Protein AF-A0A1D2AD51-F1 (afdb_monomer)

Radius of gyration: 24.44 Å; Cα contacts (8 Å, |Δi|>4): 428; chains: 1; bounding box: 52×55×79 Å

Organism: Auxenochlorella protothecoides (NCBI:txid3075)

Secondary structure (DSSP, 8-state):
-HHHHHHHS-------------S-TTSSS-HHHHHHHHHHHHHHHHTT----HHHHHHHHHHHHTTSS----GGGGGGGGTTS-EEEEEETTEEEEEEPP-SS-EEEEEEE--S---HHHHHHHHHTT-SS--SHHHHHHHHIIIIIHHHHHHHHHHHHHHT-HHHHHHHHHHHHHHHHHHHGGGSTTTSHHHH-HHHHHHHH-TTTGGGEEEEEE-TT-SSSEEEEEESSHHHHHHHHHHHHHHH--EEEEEEEPPPPTTGGG----------------PPP---PPPP---------

Sequence (299 aa):
MAYKLALEYRIAGLEIDNHATTLPLKRGLSSSAALCVLLARAANRVLDLGLTTRDEMRVAYEGERLTPSRCGRMDQAVALGRAPALMTFDGDAMQVESVALREPLHLVLADLRAGKDTVQILSCLQQAYPVPSTSAHHALVRCLGPLNESLTVSAAASMARGDVAGLGRLMTAAQAEFDTAAGPLCPSQLGEAGSPVLHRVLRLPAIQPHLLGGKGVGSQGDGTAQLLCRDADAQRAVVAVLTQELGLECIAFTVPATAAGEAGEGRRESSHREAGGRRRLASRDPTPKTYPGRPCSAP

Structure (mmCIF, N/CA/C/O backbone):
data_AF-A0A1D2AD51-F1
#
_entry.id   AF-A0A1D2AD51-F1
#
loop_
_atom_site.group_PDB
_atom_site.id
_atom_site.type_symbol
_atom_site.label_atom_id
_atom_site.label_alt_id
_atom_site.label_comp_id
_atom_site.label_asym_id
_atom_site.label_entity_id
_atom_site.label_seq_id
_atom_site.pdbx_PDB_ins_code
_atom_site.Cartn_x
_atom_site.C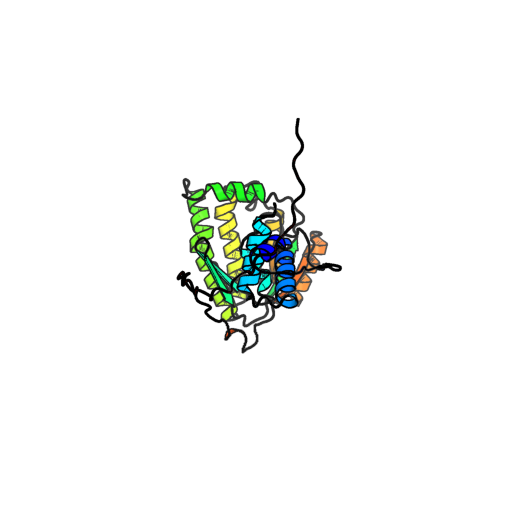artn_y
_atom_site.Cartn_z
_atom_site.occupancy
_atom_site.B_iso_or_equiv
_atom_site.auth_seq_id
_atom_site.auth_comp_id
_atom_site.auth_asym_id
_atom_site.auth_atom_id
_atom_site.pdbx_PDB_model_num
ATOM 1 N N . MET A 1 1 ? 6.913 3.073 -22.784 1.00 75.38 1 MET A N 1
ATOM 2 C CA . MET A 1 1 ? 6.787 1.642 -23.156 1.00 75.38 1 MET A CA 1
ATOM 3 C C . MET A 1 1 ? 7.144 1.409 -24.630 1.00 75.38 1 MET A C 1
ATOM 5 O O . MET A 1 1 ? 8.275 1.021 -24.864 1.00 75.38 1 MET A O 1
ATOM 9 N N . ALA A 1 2 ? 6.279 1.695 -25.618 1.00 74.62 2 ALA A N 1
ATOM 10 C CA . ALA A 1 2 ? 6.459 1.258 -27.022 1.00 74.62 2 ALA A CA 1
ATOM 11 C C . ALA A 1 2 ? 7.852 1.521 -27.647 1.00 74.62 2 ALA A C 1
ATOM 13 O O . ALA A 1 2 ? 8.422 0.630 -28.268 1.00 74.62 2 ALA A O 1
ATOM 14 N N . TYR A 1 3 ? 8.443 2.697 -27.405 1.00 77.88 3 TYR A N 1
ATOM 15 C CA . TYR A 1 3 ? 9.813 3.028 -27.828 1.00 77.88 3 TYR A CA 1
ATOM 16 C C . TYR A 1 3 ? 10.874 2.017 -27.347 1.00 77.88 3 TYR A C 1
ATOM 18 O O . TYR A 1 3 ? 11.776 1.660 -28.095 1.00 77.88 3 TYR A O 1
ATOM 26 N N . LYS A 1 4 ? 10.746 1.503 -26.119 1.00 82.50 4 LYS A N 1
ATOM 27 C CA . LYS A 1 4 ? 11.668 0.521 -25.533 1.00 82.50 4 LYS A CA 1
ATOM 28 C C . LYS A 1 4 ? 11.577 -0.835 -26.236 1.00 82.50 4 LYS A C 1
ATOM 30 O O . LYS A 1 4 ? 12.611 -1.421 -26.537 1.00 82.50 4 LYS A O 1
ATOM 35 N N . LEU A 1 5 ? 10.363 -1.281 -26.575 1.00 81.38 5 LEU A N 1
ATOM 36 C CA . LEU A 1 5 ? 10.174 -2.480 -27.396 1.00 81.38 5 LEU A CA 1
ATOM 37 C C . LEU A 1 5 ? 10.745 -2.306 -28.806 1.00 81.38 5 LEU A C 1
ATOM 39 O O . LEU A 1 5 ? 11.375 -3.228 -29.306 1.00 81.38 5 LEU A O 1
ATOM 43 N N . ALA A 1 6 ? 10.587 -1.130 -29.419 1.00 80.88 6 ALA A N 1
ATOM 44 C CA . ALA A 1 6 ? 11.148 -0.836 -30.740 1.00 80.88 6 ALA A CA 1
ATOM 45 C C . ALA A 1 6 ? 12.691 -0.821 -30.771 1.00 80.88 6 ALA A C 1
ATOM 47 O O . ALA A 1 6 ? 13.282 -1.043 -31.826 1.00 80.88 6 ALA A O 1
ATOM 48 N N . LEU A 1 7 ? 13.345 -0.556 -29.632 1.00 82.31 7 LEU A N 1
ATOM 49 C CA . LEU A 1 7 ? 14.803 -0.634 -29.493 1.00 82.31 7 LEU A CA 1
ATOM 50 C C . LEU A 1 7 ? 15.307 -2.066 -29.256 1.00 82.31 7 LEU A C 1
ATOM 52 O O . LEU A 1 7 ? 16.352 -2.432 -29.789 1.00 82.31 7 LEU A O 1
ATOM 56 N N . GLU A 1 8 ? 14.607 -2.856 -28.437 1.00 82.44 8 GLU A N 1
ATOM 57 C CA . GLU A 1 8 ? 15.041 -4.211 -28.057 1.00 82.44 8 GLU A CA 1
ATOM 58 C C . GLU A 1 8 ? 14.602 -5.295 -29.060 1.00 82.44 8 GLU A C 1
ATOM 60 O O . GLU A 1 8 ? 15.299 -6.297 -29.223 1.00 82.44 8 GLU A O 1
ATOM 65 N N . TYR A 1 9 ? 13.485 -5.096 -29.770 1.00 79.25 9 TYR A N 1
ATOM 66 C CA . TYR A 1 9 ? 12.848 -6.105 -30.620 1.00 79.25 9 TYR A CA 1
ATOM 67 C C . TYR A 1 9 ? 12.557 -5.565 -32.025 1.00 79.25 9 TYR A C 1
ATOM 69 O O . TYR A 1 9 ? 12.163 -4.415 -32.217 1.00 79.25 9 TYR A O 1
ATOM 77 N N . ARG A 1 10 ? 12.701 -6.425 -33.043 1.00 76.81 10 ARG A N 1
ATOM 78 C CA . ARG A 1 10 ? 12.318 -6.100 -34.427 1.00 76.81 10 ARG A CA 1
ATOM 79 C C . ARG A 1 10 ? 10.804 -6.187 -34.593 1.00 76.81 10 ARG A C 1
ATOM 81 O O . ARG A 1 10 ? 10.283 -7.218 -35.007 1.00 76.81 10 ARG A O 1
ATOM 88 N N . ILE A 1 11 ? 10.116 -5.097 -34.280 1.00 76.50 11 ILE A N 1
ATOM 89 C CA . ILE A 1 11 ? 8.661 -4.989 -34.409 1.00 76.50 11 ILE A CA 1
ATOM 90 C C . ILE A 1 11 ? 8.285 -4.301 -35.730 1.00 76.50 11 ILE A C 1
ATOM 92 O O . ILE A 1 11 ? 8.892 -3.301 -36.105 1.00 76.50 11 ILE A O 1
ATOM 96 N N . ALA A 1 12 ? 7.291 -4.834 -36.448 1.00 74.06 12 ALA A N 1
ATOM 97 C CA . ALA A 1 12 ? 6.790 -4.219 -37.686 1.00 74.06 12 ALA A CA 1
ATOM 98 C C . ALA A 1 12 ? 5.882 -3.002 -37.413 1.00 74.06 12 ALA A C 1
ATOM 100 O O . ALA A 1 12 ? 5.813 -2.075 -38.214 1.00 74.06 12 ALA A O 1
ATOM 101 N N . GLY A 1 13 ? 5.198 -3.019 -36.269 1.00 76.06 13 GLY A N 1
ATOM 102 C CA . GLY A 1 13 ? 4.228 -2.024 -35.828 1.00 76.06 13 GLY A CA 1
ATOM 103 C C . GLY A 1 13 ? 3.228 -2.672 -34.872 1.00 76.06 13 GLY A C 1
ATOM 104 O O . GLY A 1 13 ? 3.073 -3.893 -34.876 1.00 76.06 13 GLY A O 1
ATOM 105 N N . LEU A 1 14 ? 2.579 -1.869 -34.031 1.00 80.12 14 LEU A N 1
ATOM 106 C CA . LEU A 1 14 ? 1.501 -2.322 -33.157 1.00 80.12 14 LEU A CA 1
ATOM 107 C C . LEU A 1 14 ? 0.593 -1.138 -32.819 1.00 80.12 14 LEU A C 1
ATOM 109 O O . LEU A 1 14 ? 1.065 -0.128 -32.299 1.00 80.12 14 LEU A O 1
ATOM 113 N N . GLU A 1 15 ? -0.697 -1.288 -33.092 1.00 85.00 15 GLU A N 1
ATOM 114 C CA . GLU A 1 15 ? -1.747 -0.362 -32.672 1.00 85.00 15 GLU A CA 1
ATOM 115 C C . GLU A 1 15 ? -2.498 -0.983 -31.488 1.00 85.00 15 GLU A C 1
ATOM 117 O O . GLU A 1 15 ? -2.766 -2.186 -31.484 1.00 85.00 15 GLU A O 1
ATOM 122 N N . ILE A 1 16 ? -2.783 -0.189 -30.452 1.00 81.50 16 ILE A N 1
ATOM 123 C CA . ILE A 1 16 ? -3.510 -0.641 -29.259 1.00 81.50 16 ILE A CA 1
ATOM 124 C C . ILE A 1 16 ? -4.565 0.404 -28.913 1.00 81.50 16 ILE A C 1
ATOM 126 O O . ILE A 1 16 ? -4.222 1.525 -28.540 1.00 81.50 16 ILE A O 1
ATOM 130 N N . ASP A 1 17 ? -5.832 0.001 -28.975 1.00 84.81 17 ASP A N 1
ATOM 131 C CA . ASP A 1 17 ? -6.972 0.802 -28.534 1.00 84.81 17 ASP A CA 1
ATOM 132 C C . ASP A 1 17 ? -7.462 0.348 -27.146 1.00 84.81 17 ASP A C 1
ATOM 134 O O . ASP A 1 17 ? -7.906 -0.788 -26.953 1.00 84.81 17 ASP A O 1
ATOM 138 N N . ASN A 1 18 ? -7.382 1.254 -26.168 1.00 82.12 18 ASN A N 1
ATOM 139 C CA . ASN A 1 18 ? -7.930 1.069 -24.825 1.00 82.12 18 ASN A CA 1
ATOM 140 C C . ASN A 1 18 ?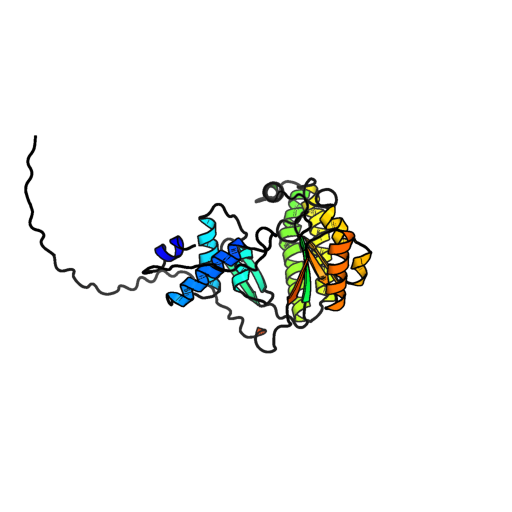 -9.317 1.723 -24.730 1.00 82.12 18 ASN A C 1
ATOM 142 O O . ASN A 1 18 ? -9.487 2.787 -24.134 1.00 82.12 18 ASN A O 1
ATOM 146 N N . HIS A 1 19 ? -10.309 1.049 -25.305 1.00 83.19 19 HIS A N 1
ATOM 147 C CA . HIS A 1 19 ? -11.700 1.499 -25.368 1.00 83.19 19 HIS A CA 1
ATOM 148 C C . HIS A 1 19 ? -12.462 1.417 -24.027 1.00 83.19 19 HIS A C 1
ATOM 150 O O . HIS A 1 19 ? -13.556 1.970 -23.914 1.00 83.19 19 HIS A O 1
ATOM 156 N N . ALA A 1 20 ? -11.932 0.726 -23.008 1.00 80.00 20 ALA A N 1
ATOM 157 C CA . ALA A 1 20 ? -12.599 0.556 -21.716 1.00 80.00 20 ALA A CA 1
ATOM 158 C C . ALA A 1 20 ? -11.602 0.409 -20.556 1.00 80.00 20 ALA A C 1
ATOM 160 O O . ALA A 1 20 ? -10.774 -0.497 -20.534 1.00 80.00 20 ALA A O 1
ATOM 161 N N . THR A 1 21 ? -11.722 1.260 -19.534 1.00 75.81 21 THR A N 1
ATOM 162 C CA . THR A 1 21 ? -10.907 1.185 -18.311 1.00 75.81 21 THR A CA 1
ATOM 163 C C . THR A 1 21 ? -11.803 1.200 -17.076 1.00 75.81 21 THR A C 1
ATOM 165 O O . THR A 1 21 ? -12.434 2.204 -16.766 1.00 75.81 21 THR A O 1
ATOM 168 N N . THR A 1 22 ? -11.826 0.082 -16.347 1.00 73.12 22 THR A N 1
ATOM 169 C CA . THR A 1 22 ? -12.498 -0.062 -15.040 1.00 73.12 22 THR A CA 1
ATOM 170 C C . THR A 1 22 ? -11.559 0.192 -13.856 1.00 73.12 22 THR A C 1
ATOM 172 O O . THR A 1 22 ? -11.990 0.176 -12.705 1.00 73.12 22 THR A O 1
ATOM 175 N N . LEU A 1 23 ? -10.270 0.426 -14.123 1.00 68.88 23 LEU A N 1
ATOM 176 C CA . LEU A 1 23 ? -9.268 0.694 -13.100 1.00 68.88 23 LEU A CA 1
ATOM 177 C C . LEU A 1 23 ? -9.405 2.139 -12.574 1.00 68.88 23 LEU A C 1
ATOM 179 O O . LEU A 1 23 ? -9.374 3.072 -13.380 1.00 68.88 23 LEU A O 1
ATOM 183 N N . PRO A 1 24 ? -9.490 2.365 -11.249 1.00 64.31 24 PRO A N 1
ATOM 184 C CA . PRO A 1 24 ? -9.583 3.710 -10.689 1.00 64.31 24 PRO A CA 1
ATOM 185 C C . PRO A 1 24 ? -8.291 4.496 -10.943 1.00 64.31 24 PRO A C 1
ATOM 187 O O . PRO A 1 24 ? -7.242 4.218 -10.355 1.00 64.31 24 PRO A O 1
ATOM 190 N N . LEU A 1 25 ? -8.354 5.493 -11.826 1.00 64.31 25 LEU A N 1
ATOM 191 C CA . LEU A 1 25 ? -7.214 6.357 -12.124 1.00 64.31 25 LEU A CA 1
ATOM 192 C C . LEU A 1 25 ? -6.936 7.315 -10.954 1.00 64.31 25 LEU A C 1
ATOM 194 O O . LEU A 1 25 ? -7.857 7.825 -10.323 1.00 64.31 25 LEU A O 1
ATOM 198 N N . LYS A 1 26 ? -5.652 7.594 -10.695 1.00 59.75 26 LYS A N 1
ATOM 199 C CA . LYS A 1 26 ? -5.157 8.538 -9.665 1.00 59.75 26 LYS A CA 1
ATOM 200 C C . LYS A 1 26 ? -5.471 8.184 -8.196 1.00 59.75 26 LYS A C 1
ATOM 202 O O . LYS A 1 26 ? -5.128 8.965 -7.317 1.00 59.75 26 LYS A O 1
ATOM 207 N N . ARG A 1 27 ? -6.015 6.997 -7.897 1.00 62.97 27 ARG A N 1
ATOM 208 C CA . ARG A 1 27 ? -6.335 6.541 -6.522 1.00 62.97 27 ARG A CA 1
ATOM 209 C C . ARG A 1 27 ? -5.168 5.865 -5.771 1.00 62.97 27 ARG A C 1
ATOM 211 O O . ARG A 1 27 ? -5.393 5.128 -4.825 1.00 62.97 27 ARG A O 1
ATOM 218 N N . GLY A 1 28 ? -3.921 6.034 -6.223 1.00 62.75 28 GLY A N 1
ATOM 219 C CA . GLY A 1 28 ? -2.756 5.356 -5.625 1.00 62.75 28 GLY A CA 1
ATOM 220 C C . GLY A 1 28 ? -2.675 3.839 -5.871 1.00 62.75 28 GLY A C 1
ATOM 221 O O . GLY A 1 28 ? -1.874 3.168 -5.232 1.00 62.75 28 GLY A O 1
ATOM 222 N N . LEU A 1 29 ? -3.476 3.304 -6.801 1.00 69.88 29 LEU A N 1
ATOM 223 C CA . LEU A 1 29 ? -3.582 1.871 -7.119 1.00 69.88 29 LEU A CA 1
ATOM 224 C C . LEU A 1 29 ? -2.791 1.495 -8.385 1.00 69.88 29 LEU A C 1
ATOM 226 O O . LEU A 1 29 ? -3.323 0.852 -9.289 1.00 69.88 29 LEU A O 1
ATOM 230 N N . SER A 1 30 ? -1.543 1.967 -8.479 1.00 75.44 30 SER A N 1
ATOM 231 C CA . SER A 1 30 ? -0.577 1.570 -9.522 1.00 75.44 30 SER A CA 1
ATOM 232 C C . SER A 1 30 ? -1.083 1.714 -10.977 1.00 75.44 30 SER A C 1
ATOM 234 O O . SER A 1 30 ? -0.715 0.940 -11.860 1.00 75.44 30 SER A O 1
ATOM 236 N N . SER A 1 31 ? -1.951 2.697 -11.258 1.00 76.75 31 SER A N 1
ATOM 237 C CA . SER A 1 31 ? -2.734 2.740 -12.506 1.00 76.75 31 SER A CA 1
ATOM 238 C C . SER A 1 31 ? -1.904 2.909 -13.789 1.00 76.75 31 SER A C 1
ATOM 240 O O . SER A 1 31 ? -2.267 2.360 -14.829 1.00 76.75 31 SER A O 1
ATOM 242 N N . SER A 1 32 ? -0.794 3.653 -13.739 1.00 80.12 32 SER A N 1
ATOM 243 C CA . SER A 1 32 ? 0.124 3.812 -14.879 1.00 80.12 32 SER A CA 1
ATOM 244 C C . SER A 1 32 ? 0.947 2.550 -15.133 1.00 80.12 32 SER A C 1
ATOM 246 O O . SER A 1 32 ? 1.096 2.150 -16.287 1.00 80.12 32 SER A O 1
ATOM 248 N N . ALA A 1 33 ? 1.398 1.880 -14.070 1.00 83.50 33 ALA A N 1
ATOM 249 C CA . ALA A 1 33 ? 2.062 0.584 -14.144 1.00 83.50 33 ALA A CA 1
ATOM 250 C C . ALA A 1 33 ? 1.138 -0.486 -14.745 1.00 83.50 33 ALA A C 1
ATOM 252 O O . ALA A 1 33 ? 1.543 -1.210 -15.651 1.00 83.50 33 ALA A O 1
ATOM 253 N N . ALA A 1 34 ? -0.135 -0.527 -14.335 1.00 85.12 34 ALA A N 1
ATOM 254 C CA . ALA A 1 34 ? -1.136 -1.428 -14.909 1.00 85.12 34 ALA A CA 1
ATOM 255 C C . ALA A 1 34 ? -1.300 -1.232 -16.425 1.00 85.12 34 ALA A C 1
ATOM 257 O O . ALA A 1 34 ? -1.340 -2.212 -17.170 1.00 85.12 34 ALA A O 1
ATOM 258 N N . LEU A 1 35 ? -1.322 0.020 -16.897 1.00 85.88 35 LEU A N 1
ATOM 259 C CA . LEU A 1 35 ? -1.336 0.327 -18.328 1.00 85.88 35 LEU A CA 1
ATOM 260 C C . LEU A 1 35 ? -0.015 -0.065 -19.013 1.00 85.88 35 LEU A C 1
ATOM 262 O O . LEU A 1 35 ? -0.042 -0.669 -20.081 1.00 85.88 35 LEU A O 1
ATOM 266 N N . CYS A 1 36 ? 1.143 0.223 -18.414 1.00 87.56 36 CYS A N 1
ATOM 267 C CA . CYS A 1 36 ? 2.445 -0.129 -18.993 1.00 87.56 36 CYS A CA 1
ATOM 268 C C . CYS A 1 36 ? 2.628 -1.649 -19.129 1.00 87.56 36 CYS A C 1
ATOM 270 O O . CYS A 1 36 ? 3.079 -2.113 -20.176 1.00 87.56 36 CYS A O 1
ATOM 272 N N . VAL A 1 37 ? 2.212 -2.414 -18.117 1.00 89.44 37 VAL A N 1
ATOM 273 C CA . VAL A 1 37 ? 2.166 -3.882 -18.125 1.00 89.44 37 VAL A CA 1
ATOM 274 C C . VAL A 1 37 ? 1.163 -4.400 -19.156 1.00 89.44 37 VAL A C 1
ATOM 276 O O . VAL A 1 37 ? 1.503 -5.309 -19.909 1.00 89.44 37 VAL A O 1
ATOM 279 N N . LEU A 1 38 ? -0.042 -3.820 -19.250 1.00 89.50 38 LEU A N 1
ATOM 280 C CA . LEU A 1 38 ? -1.035 -4.199 -20.264 1.00 89.50 38 LEU A CA 1
ATOM 281 C C . LEU A 1 38 ? -0.474 -4.039 -21.682 1.00 89.50 38 LEU A C 1
ATOM 283 O O . LEU A 1 38 ? -0.580 -4.961 -22.487 1.00 89.50 38 LEU A O 1
ATOM 287 N N . LEU A 1 39 ? 0.162 -2.901 -21.972 1.00 89.19 39 LEU A N 1
ATOM 288 C CA . LEU A 1 39 ? 0.783 -2.632 -23.269 1.00 89.19 39 LEU A CA 1
ATOM 289 C C . LEU A 1 39 ? 1.942 -3.607 -23.549 1.00 89.19 39 LEU A C 1
ATOM 291 O O . LEU A 1 39 ? 2.040 -4.131 -24.658 1.00 89.19 39 LEU A O 1
ATOM 295 N N . ALA A 1 40 ? 2.807 -3.871 -22.561 1.00 90.00 40 ALA A N 1
ATOM 296 C CA . ALA A 1 40 ? 3.922 -4.812 -22.702 1.00 90.00 40 ALA A CA 1
ATOM 297 C C . ALA A 1 40 ? 3.427 -6.245 -22.968 1.00 90.00 40 ALA A C 1
ATOM 299 O O . ALA A 1 40 ? 3.920 -6.909 -23.876 1.00 90.00 40 ALA A O 1
ATOM 300 N N . ARG A 1 41 ? 2.394 -6.688 -22.242 1.00 91.38 41 ARG A N 1
ATOM 301 C CA . ARG A 1 41 ? 1.739 -7.995 -22.401 1.00 91.38 41 ARG A CA 1
ATOM 302 C C . ARG A 1 41 ? 0.990 -8.136 -23.723 1.00 91.38 41 ARG A C 1
ATOM 304 O O . ARG A 1 41 ? 1.029 -9.200 -24.337 1.00 91.38 41 ARG A O 1
ATOM 311 N N . ALA A 1 42 ? 0.317 -7.081 -24.178 1.00 90.38 42 ALA A N 1
ATOM 312 C CA . ALA A 1 42 ? -0.327 -7.057 -25.488 1.00 90.38 42 ALA A CA 1
ATOM 313 C C . ALA A 1 42 ? 0.714 -7.221 -26.604 1.00 90.38 42 ALA A C 1
ATOM 315 O O . ALA A 1 42 ? 0.559 -8.087 -27.461 1.00 90.38 42 ALA A O 1
ATOM 316 N N . ALA A 1 43 ? 1.818 -6.471 -26.541 1.00 89.38 43 ALA A N 1
ATOM 317 C CA . ALA A 1 43 ? 2.906 -6.596 -27.503 1.00 89.38 43 ALA A CA 1
ATOM 318 C C . ALA A 1 43 ? 3.595 -7.968 -27.453 1.00 89.38 43 ALA A C 1
ATOM 320 O O . ALA A 1 43 ? 3.816 -8.561 -28.505 1.00 89.38 43 ALA A O 1
ATOM 321 N N . ASN A 1 44 ? 3.863 -8.502 -26.255 1.00 91.25 44 ASN A N 1
ATOM 322 C CA . ASN A 1 44 ? 4.424 -9.842 -26.060 1.00 91.25 44 ASN A CA 1
ATOM 323 C C . ASN A 1 44 ? 3.596 -10.917 -26.784 1.00 91.25 44 ASN A C 1
ATOM 325 O O . ASN A 1 44 ? 4.146 -11.735 -27.513 1.00 91.25 44 ASN A O 1
ATOM 329 N N . ARG A 1 45 ? 2.265 -10.861 -26.631 1.00 90.81 45 ARG A N 1
ATOM 330 C CA . ARG A 1 45 ? 1.321 -11.821 -27.225 1.00 90.81 45 ARG A CA 1
ATOM 331 C C . ARG A 1 45 ? 1.108 -11.639 -28.727 1.00 90.81 45 ARG A C 1
ATOM 333 O O . ARG A 1 45 ? 1.001 -12.631 -29.433 1.00 90.81 45 ARG A O 1
ATOM 340 N N . VAL A 1 46 ? 1.000 -10.400 -29.212 1.00 90.44 46 VAL A N 1
ATOM 341 C CA . VAL A 1 46 ? 0.719 -10.121 -30.636 1.00 90.44 46 VAL A CA 1
ATOM 342 C C . VAL A 1 46 ? 1.956 -10.329 -31.513 1.00 90.44 46 VAL A C 1
ATOM 344 O O . VAL A 1 46 ? 1.825 -10.707 -32.672 1.00 90.44 46 VAL A O 1
ATOM 347 N N . LEU A 1 47 ? 3.151 -10.087 -30.969 1.00 87.88 47 LEU A N 1
ATOM 348 C CA . LEU A 1 47 ? 4.418 -10.139 -31.705 1.00 87.88 47 LEU A CA 1
ATOM 349 C C . LEU A 1 47 ? 5.269 -11.377 -31.362 1.00 87.88 47 LEU A C 1
ATOM 351 O O . LEU A 1 47 ? 6.407 -11.454 -31.813 1.00 87.88 47 LEU A O 1
ATOM 355 N N . ASP A 1 48 ? 4.724 -12.304 -30.564 1.00 88.62 48 ASP A N 1
ATOM 356 C CA . ASP A 1 48 ? 5.357 -13.549 -30.093 1.00 88.62 48 ASP A CA 1
ATOM 357 C C . ASP A 1 48 ? 6.798 -13.346 -29.580 1.00 88.62 48 ASP A C 1
ATOM 359 O O . ASP A 1 48 ? 7.758 -13.986 -30.009 1.00 88.62 48 ASP A O 1
ATOM 363 N N . LEU A 1 49 ? 6.968 -12.378 -28.672 1.00 88.38 49 LEU A N 1
ATOM 364 C CA . LEU A 1 49 ? 8.293 -11.937 -28.209 1.00 88.38 49 LEU A CA 1
ATOM 365 C C . LEU A 1 49 ? 8.955 -12.906 -27.212 1.00 88.38 49 LEU A C 1
ATOM 367 O O . LEU A 1 49 ? 10.120 -12.714 -26.860 1.00 88.38 49 LEU A O 1
ATOM 371 N N . GLY A 1 50 ? 8.222 -13.916 -26.730 1.00 89.81 50 GLY A N 1
ATOM 372 C CA . GLY A 1 50 ? 8.714 -14.909 -25.771 1.00 89.81 50 GLY A CA 1
ATOM 373 C C . GLY A 1 50 ? 9.057 -14.350 -24.383 1.00 89.81 50 GLY A C 1
ATOM 374 O O . GLY A 1 50 ? 9.854 -14.958 -23.670 1.00 89.81 50 GLY A O 1
ATOM 375 N N . LEU A 1 51 ? 8.499 -13.197 -23.994 1.00 89.56 51 LEU A N 1
ATOM 376 C CA . LEU A 1 51 ? 8.810 -12.546 -22.716 1.00 89.56 51 LEU A CA 1
ATOM 377 C C . LEU A 1 51 ? 8.142 -13.276 -21.550 1.00 89.56 51 LEU A C 1
ATOM 379 O O . LEU A 1 51 ? 6.949 -13.590 -21.600 1.00 89.56 51 LEU A O 1
ATOM 383 N N . THR A 1 52 ? 8.889 -13.475 -20.463 1.00 89.81 52 THR A N 1
ATOM 384 C CA . THR A 1 52 ? 8.316 -13.914 -19.184 1.00 89.81 52 THR A CA 1
ATOM 385 C C . THR A 1 52 ? 7.495 -12.789 -18.542 1.00 89.81 52 THR A C 1
ATOM 387 O O . THR A 1 52 ? 7.674 -11.611 -18.855 1.00 89.81 52 THR A O 1
ATOM 390 N N . THR A 1 53 ? 6.656 -13.102 -17.549 1.00 86.88 53 THR A N 1
ATOM 391 C CA . THR A 1 53 ? 5.986 -12.070 -16.730 1.00 86.88 53 THR A CA 1
ATOM 392 C C . THR A 1 53 ? 6.990 -11.098 -16.091 1.00 86.88 53 THR A C 1
ATOM 394 O O . THR A 1 53 ? 6.707 -9.909 -15.967 1.00 86.88 53 THR A O 1
ATOM 397 N N . ARG A 1 54 ? 8.190 -11.573 -15.722 1.00 83.88 54 ARG A N 1
ATOM 398 C CA . ARG A 1 54 ? 9.267 -10.732 -15.176 1.00 83.88 54 ARG A CA 1
ATOM 399 C C . ARG A 1 54 ? 9.826 -9.771 -16.232 1.00 83.88 54 ARG A C 1
ATOM 401 O O . ARG A 1 54 ? 10.107 -8.619 -15.906 1.00 83.88 54 ARG A O 1
ATOM 408 N N . ASP A 1 55 ? 9.942 -10.211 -17.480 1.00 87.12 55 ASP A N 1
ATOM 409 C CA . ASP A 1 55 ? 10.347 -9.361 -18.604 1.00 87.12 55 ASP A CA 1
ATOM 410 C C . ASP A 1 55 ? 9.268 -8.332 -18.963 1.00 87.12 55 ASP A C 1
ATOM 412 O O . ASP A 1 55 ? 9.596 -7.170 -19.196 1.00 87.12 55 ASP A O 1
ATOM 416 N N . GLU A 1 56 ? 7.981 -8.703 -18.919 1.00 90.00 56 GLU A N 1
ATOM 417 C CA . GLU A 1 56 ? 6.866 -7.751 -19.059 1.00 90.00 56 GLU A CA 1
ATOM 418 C C . GLU A 1 56 ? 6.948 -6.645 -17.991 1.00 90.00 56 GLU A C 1
ATOM 420 O O . GLU A 1 56 ? 6.871 -5.462 -18.323 1.00 90.00 56 GLU A O 1
ATOM 425 N N . MET A 1 57 ? 7.183 -7.009 -16.721 1.00 87.69 57 MET A N 1
ATOM 426 C CA . MET A 1 57 ? 7.394 -6.054 -15.618 1.00 87.69 57 MET A CA 1
ATOM 427 C C . MET A 1 57 ? 8.621 -5.162 -15.840 1.00 87.69 57 MET A C 1
ATOM 429 O O . MET A 1 57 ? 8.566 -3.959 -15.575 1.00 87.69 57 MET A O 1
ATOM 433 N N . ARG A 1 58 ? 9.731 -5.736 -16.323 1.00 86.62 58 ARG A N 1
ATOM 434 C CA . ARG A 1 58 ? 10.974 -5.012 -16.625 1.00 86.62 58 ARG A CA 1
ATOM 435 C C . ARG A 1 58 ? 10.751 -3.974 -17.727 1.00 86.62 58 ARG A C 1
ATOM 437 O O . ARG A 1 58 ? 11.049 -2.799 -17.526 1.00 86.62 58 ARG A O 1
ATOM 444 N N . VAL A 1 59 ? 10.195 -4.388 -18.865 1.00 87.50 59 VAL A N 1
ATOM 445 C CA . VAL A 1 59 ? 9.925 -3.509 -20.016 1.00 87.50 59 VAL A CA 1
ATOM 446 C C . VAL A 1 59 ? 8.899 -2.431 -19.661 1.00 87.50 59 VAL A C 1
ATOM 448 O O . VAL A 1 59 ? 9.051 -1.284 -20.089 1.00 87.50 59 VAL A O 1
ATOM 451 N N . ALA A 1 60 ? 7.890 -2.759 -18.847 1.00 88.12 60 ALA A N 1
ATOM 452 C CA . ALA A 1 60 ? 6.948 -1.781 -18.314 1.00 88.12 60 ALA A CA 1
ATOM 453 C C . ALA A 1 60 ? 7.659 -0.734 -17.437 1.00 88.12 60 ALA A C 1
ATOM 455 O O . ALA A 1 60 ? 7.544 0.457 -17.723 1.00 88.12 60 ALA A O 1
ATOM 456 N N . TYR A 1 61 ? 8.476 -1.158 -16.462 1.00 85.25 61 TYR A N 1
ATOM 457 C CA . TYR A 1 61 ? 9.241 -0.263 -15.581 1.00 85.25 61 TYR A CA 1
ATOM 458 C C . TYR A 1 61 ? 10.202 0.655 -16.348 1.00 85.25 61 TYR A C 1
ATOM 460 O O . TYR A 1 61 ? 10.160 1.879 -16.210 1.00 85.25 61 TYR A O 1
ATOM 468 N N . GLU A 1 62 ? 11.072 0.075 -17.178 1.00 84.25 62 GLU A N 1
ATOM 469 C CA . GLU A 1 62 ? 12.039 0.831 -17.977 1.00 84.25 62 GLU A CA 1
ATOM 470 C C . GLU A 1 62 ? 11.326 1.756 -18.971 1.00 84.25 62 GLU A C 1
ATOM 472 O O . GLU A 1 62 ? 11.741 2.892 -19.188 1.00 84.25 62 GLU A O 1
ATOM 477 N N . GLY A 1 63 ? 10.209 1.295 -19.537 1.00 83.44 63 GLY A N 1
ATOM 478 C CA . GLY A 1 63 ? 9.365 2.066 -20.434 1.00 83.44 63 GLY A CA 1
ATOM 479 C C . GLY A 1 63 ? 8.572 3.190 -19.760 1.00 83.44 63 GLY A C 1
ATOM 480 O O . GLY A 1 63 ? 8.176 4.112 -20.477 1.00 83.44 63 GLY A O 1
ATOM 481 N N . GLU A 1 64 ? 8.320 3.119 -18.451 1.00 82.56 64 GLU A N 1
ATOM 482 C CA . GLU A 1 64 ? 7.674 4.167 -17.649 1.00 82.56 64 GLU A CA 1
ATOM 483 C C . GLU A 1 64 ? 8.690 5.216 -17.176 1.00 82.56 64 GLU A C 1
ATOM 485 O O . GLU A 1 64 ? 8.399 6.408 -17.253 1.00 82.56 64 GLU A O 1
ATOM 490 N N . ARG A 1 65 ? 9.920 4.806 -16.824 1.00 80.38 65 ARG A N 1
ATOM 491 C CA . ARG A 1 65 ? 11.044 5.705 -16.471 1.00 80.38 65 ARG A CA 1
ATOM 492 C C . ARG A 1 65 ? 11.440 6.700 -17.570 1.00 80.38 65 ARG A C 1
ATOM 494 O O . ARG A 1 65 ? 12.114 7.682 -17.278 1.00 80.38 65 ARG A O 1
ATOM 501 N N . LEU A 1 66 ? 11.046 6.446 -18.819 1.00 80.56 66 LEU A N 1
ATOM 502 C CA . LEU A 1 66 ? 11.207 7.367 -19.955 1.00 80.56 66 LEU A CA 1
ATOM 503 C C . LEU A 1 66 ? 10.103 8.441 -20.030 1.00 80.56 66 LEU A C 1
ATOM 505 O O . LEU A 1 66 ? 10.088 9.250 -20.954 1.00 80.56 66 LEU A O 1
ATOM 509 N N . THR A 1 67 ? 9.164 8.442 -19.085 1.00 73.12 67 THR A N 1
ATOM 510 C CA . THR A 1 67 ? 8.081 9.423 -18.959 1.00 73.12 67 THR A CA 1
ATOM 511 C C . THR A 1 67 ? 8.247 10.237 -17.668 1.00 73.12 67 THR A C 1
ATOM 513 O O . THR A 1 67 ? 9.006 9.839 -16.785 1.00 73.12 67 THR A O 1
ATOM 516 N N . PRO A 1 68 ? 7.512 11.351 -17.488 1.00 64.56 68 PRO A N 1
ATOM 517 C CA . PRO A 1 68 ? 7.472 12.060 -16.208 1.00 64.56 68 PRO A CA 1
ATOM 518 C C . PRO A 1 68 ? 6.858 11.254 -15.045 1.00 64.56 68 PRO A C 1
ATOM 520 O O . PRO A 1 68 ? 6.972 11.683 -13.897 1.00 64.56 68 PRO A O 1
ATOM 523 N N . SER A 1 69 ? 6.201 10.115 -15.315 1.00 60.69 69 SER A N 1
ATOM 524 C CA . SER A 1 69 ? 5.650 9.240 -14.276 1.00 60.69 69 SER A CA 1
ATOM 525 C C . SER A 1 69 ? 6.771 8.575 -13.479 1.00 60.69 69 SER A C 1
ATOM 527 O O . SER A 1 69 ? 7.655 7.931 -14.040 1.00 60.69 69 SER A O 1
ATOM 529 N N . ARG 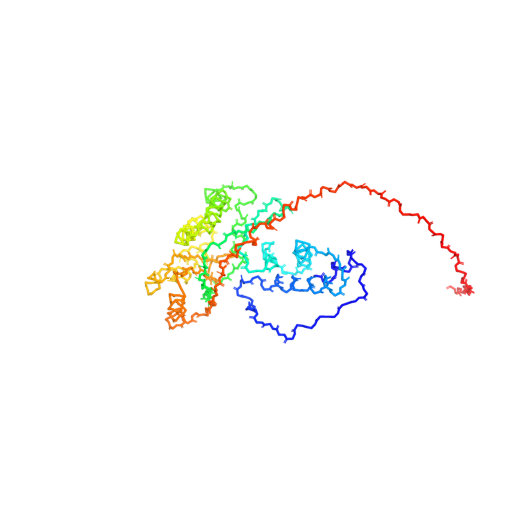A 1 70 ? 6.726 8.716 -12.152 1.00 63.50 70 ARG A N 1
ATOM 530 C CA . ARG A 1 70 ? 7.692 8.122 -11.214 1.00 63.50 70 ARG A CA 1
ATOM 531 C C . ARG A 1 70 ? 7.033 7.066 -10.323 1.00 63.50 70 ARG A C 1
ATOM 533 O O . ARG A 1 70 ? 7.205 7.102 -9.107 1.00 63.50 70 ARG A O 1
ATOM 540 N N . CYS A 1 71 ? 6.253 6.157 -10.910 1.00 67.31 71 CYS A N 1
ATOM 541 C CA . CYS A 1 71 ? 5.736 5.012 -10.161 1.00 67.31 71 CYS A CA 1
ATOM 542 C C . CYS A 1 71 ? 6.876 4.169 -9.575 1.00 67.31 71 CYS A C 1
ATOM 544 O O . CYS A 1 71 ? 7.983 4.086 -10.121 1.00 67.31 71 CYS A O 1
ATOM 546 N N . GLY A 1 72 ? 6.596 3.552 -8.431 1.00 73.62 72 GLY A N 1
ATOM 547 C CA . GLY A 1 72 ? 7.541 2.685 -7.753 1.00 73.62 72 GLY A CA 1
ATOM 548 C C . GLY A 1 72 ? 7.804 1.435 -8.584 1.00 73.62 72 GLY A C 1
ATOM 549 O O . GLY A 1 72 ? 6.935 0.931 -9.291 1.00 73.62 72 GLY A O 1
ATOM 550 N N . ARG A 1 73 ? 9.004 0.867 -8.461 1.00 78.44 73 ARG A N 1
ATOM 551 C CA . ARG A 1 73 ? 9.340 -0.401 -9.130 1.00 78.44 73 ARG A CA 1
ATOM 552 C C . ARG A 1 73 ? 8.394 -1.547 -8.732 1.00 78.44 73 ARG A C 1
ATOM 554 O O . ARG A 1 73 ? 8.107 -2.422 -9.543 1.00 78.44 73 ARG A O 1
ATOM 561 N N . MET A 1 74 ? 7.877 -1.488 -7.505 1.00 83.44 74 MET A N 1
ATOM 562 C CA . MET A 1 74 ? 6.862 -2.391 -6.959 1.00 83.44 74 MET A CA 1
ATOM 563 C C . MET A 1 74 ? 5.511 -2.308 -7.692 1.00 83.44 74 MET A C 1
ATOM 565 O O . MET A 1 74 ? 4.823 -3.316 -7.780 1.00 83.44 74 MET A O 1
ATOM 569 N N . ASP A 1 75 ? 5.140 -1.162 -8.279 1.00 82.06 75 ASP A N 1
ATOM 570 C CA . ASP A 1 75 ? 3.827 -0.973 -8.923 1.00 82.06 75 ASP A CA 1
ATOM 571 C C . ASP A 1 75 ? 3.615 -1.905 -10.130 1.00 82.06 75 ASP A C 1
ATOM 573 O O . ASP A 1 75 ? 2.488 -2.279 -10.454 1.00 82.06 75 ASP A O 1
ATOM 577 N N . GLN A 1 76 ? 4.701 -2.350 -10.769 1.00 80.31 76 GLN A N 1
ATOM 578 C CA . GLN A 1 76 ? 4.643 -3.283 -11.898 1.00 80.31 76 GLN A CA 1
ATOM 579 C C . GLN A 1 76 ? 4.234 -4.708 -11.473 1.00 80.31 76 GLN A C 1
ATOM 581 O O . GLN A 1 76 ? 3.911 -5.533 -12.327 1.00 80.31 76 GLN A O 1
ATOM 586 N N . ALA A 1 77 ? 4.186 -5.007 -10.166 1.00 81.81 77 ALA A N 1
ATOM 587 C CA . ALA A 1 77 ? 3.713 -6.283 -9.615 1.00 81.81 77 ALA A CA 1
ATOM 588 C C . ALA A 1 77 ? 2.268 -6.628 -10.001 1.00 81.81 77 ALA A C 1
ATOM 590 O O . ALA A 1 77 ? 1.889 -7.794 -9.964 1.00 81.81 77 ALA A O 1
ATOM 591 N N . VAL A 1 78 ? 1.491 -5.650 -10.476 1.00 79.25 78 VAL A N 1
ATOM 592 C CA . VAL A 1 78 ? 0.197 -5.863 -11.144 1.00 79.25 78 VAL A CA 1
ATOM 593 C C . VAL A 1 78 ? 0.258 -6.895 -12.290 1.00 79.25 78 VAL A C 1
ATOM 595 O O . VAL A 1 78 ? -0.739 -7.551 -12.589 1.00 79.25 78 VAL A O 1
ATOM 598 N N . ALA A 1 79 ? 1.433 -7.126 -12.891 1.00 80.25 79 ALA A N 1
ATOM 599 C CA . ALA A 1 79 ? 1.649 -8.190 -13.873 1.00 80.25 79 ALA A CA 1
ATOM 600 C C . ALA A 1 79 ? 1.437 -9.612 -13.323 1.00 80.25 79 ALA A C 1
ATOM 602 O O . ALA A 1 79 ? 1.077 -10.502 -14.098 1.00 80.25 79 ALA A O 1
ATOM 603 N N . LEU A 1 80 ? 1.639 -9.821 -12.018 1.00 79.94 80 LEU A N 1
ATOM 604 C CA . LEU A 1 80 ? 1.575 -11.121 -11.334 1.00 79.94 80 LEU A CA 1
ATOM 605 C C . LEU A 1 80 ? 0.133 -11.623 -11.128 1.00 79.94 80 LEU A C 1
ATOM 607 O O . LEU A 1 80 ? -0.079 -12.780 -10.774 1.00 79.94 80 LEU A O 1
ATOM 611 N N . GLY A 1 81 ? -0.871 -10.779 -11.384 1.00 79.38 81 GLY A N 1
ATOM 612 C CA . GLY A 1 81 ? -2.279 -11.154 -11.302 1.00 79.38 81 GLY A CA 1
ATOM 613 C C . GLY A 1 81 ? -2.861 -11.001 -9.897 1.00 79.38 81 GLY A C 1
ATOM 614 O O . GLY A 1 81 ? -2.750 -9.942 -9.289 1.00 79.38 81 GLY A O 1
ATOM 615 N N . ARG A 1 82 ? -3.582 -12.026 -9.423 1.00 78.19 82 ARG A N 1
ATOM 616 C CA . ARG A 1 82 ? -4.461 -11.932 -8.238 1.00 78.19 82 ARG A CA 1
ATOM 617 C C . ARG A 1 82 ? -3.873 -12.535 -6.958 1.00 78.19 82 ARG A C 1
ATOM 619 O O . ARG A 1 82 ? -4.507 -12.407 -5.917 1.00 78.19 82 ARG A O 1
ATOM 626 N N . ALA A 1 83 ? -2.718 -13.197 -7.024 1.00 81.94 83 ALA A N 1
ATOM 627 C CA . ALA A 1 83 ? -2.076 -13.814 -5.864 1.00 81.94 83 ALA A CA 1
ATOM 628 C C . ALA A 1 83 ? -1.212 -12.797 -5.088 1.00 81.94 83 ALA A C 1
ATOM 630 O O . ALA A 1 83 ? -0.603 -11.926 -5.716 1.00 81.94 83 ALA A O 1
ATOM 631 N N . PRO A 1 84 ? -1.103 -12.897 -3.748 1.00 89.75 84 PRO A N 1
ATOM 632 C CA . PRO A 1 84 ? -0.125 -12.119 -2.996 1.00 89.75 84 PRO A CA 1
ATOM 633 C C . PRO A 1 84 ? 1.305 -12.531 -3.376 1.00 89.75 84 PRO A C 1
ATOM 635 O O . PRO A 1 84 ? 1.595 -13.714 -3.569 1.00 89.75 84 PRO A O 1
ATOM 638 N N . ALA A 1 85 ? 2.212 -11.558 -3.448 1.00 89.19 85 ALA A N 1
ATOM 639 C CA . ALA A 1 85 ? 3.614 -11.779 -3.784 1.00 89.19 85 ALA A CA 1
ATOM 640 C C . ALA A 1 85 ? 4.535 -11.120 -2.752 1.00 89.19 85 ALA A C 1
ATOM 642 O O . ALA A 1 85 ? 4.283 -10.001 -2.303 1.00 89.19 85 ALA A O 1
ATOM 643 N N . LEU A 1 86 ? 5.619 -11.810 -2.409 1.00 91.69 86 LEU A N 1
ATOM 644 C CA . LEU A 1 86 ? 6.746 -11.264 -1.667 1.00 91.69 86 LEU A CA 1
ATOM 645 C C . LEU A 1 86 ? 7.748 -10.709 -2.682 1.00 91.69 86 LEU A C 1
ATOM 647 O O . LEU A 1 86 ? 8.112 -11.397 -3.636 1.00 91.69 86 LEU A O 1
ATOM 651 N N . MET A 1 87 ? 8.175 -9.461 -2.492 1.00 90.19 87 MET A N 1
ATOM 652 C CA . MET A 1 87 ? 9.115 -8.787 -3.386 1.00 90.19 87 MET A CA 1
ATOM 653 C C . MET A 1 87 ? 10.329 -8.301 -2.607 1.00 90.19 87 MET A C 1
ATOM 655 O O . MET A 1 87 ? 10.192 -7.506 -1.678 1.00 90.19 87 MET A O 1
ATOM 659 N N . THR A 1 88 ? 11.512 -8.733 -3.033 1.00 90.69 88 THR A N 1
ATOM 660 C CA . THR A 1 88 ? 12.790 -8.350 -2.424 1.00 90.69 88 THR A CA 1
ATOM 661 C C . THR A 1 88 ? 13.588 -7.530 -3.425 1.00 90.69 88 THR A C 1
ATOM 663 O O . THR A 1 88 ? 13.811 -7.970 -4.555 1.00 90.69 88 THR A O 1
ATOM 666 N N . PHE A 1 89 ? 14.024 -6.339 -3.018 1.00 87.50 89 PHE A N 1
ATOM 667 C CA . PHE A 1 89 ? 14.830 -5.435 -3.835 1.00 87.50 89 PHE A CA 1
ATOM 668 C C . PHE A 1 89 ? 16.247 -5.353 -3.268 1.00 87.50 89 PHE A C 1
ATOM 670 O O . PHE A 1 89 ? 16.418 -5.059 -2.089 1.00 87.50 89 PHE A O 1
ATOM 677 N N . ASP A 1 90 ? 17.245 -5.582 -4.117 1.00 86.06 90 ASP A N 1
ATOM 678 C CA . ASP A 1 90 ? 18.668 -5.455 -3.782 1.00 86.06 90 ASP A CA 1
ATOM 679 C C . ASP A 1 90 ? 19.335 -4.605 -4.869 1.00 86.06 90 ASP A C 1
ATOM 681 O O . ASP A 1 90 ? 19.658 -5.085 -5.958 1.00 86.06 90 ASP A O 1
ATOM 685 N N . GLY A 1 91 ? 19.392 -3.292 -4.628 1.00 84.56 91 GLY A N 1
ATOM 686 C CA . GLY A 1 91 ? 19.722 -2.300 -5.652 1.00 84.56 91 GLY A CA 1
ATOM 687 C C . GLY A 1 91 ? 18.836 -2.444 -6.898 1.00 84.56 91 GLY A C 1
ATOM 688 O O . GLY A 1 91 ? 17.605 -2.377 -6.831 1.00 84.56 91 GLY A O 1
ATOM 689 N N . ASP A 1 92 ? 19.470 -2.679 -8.048 1.00 76.06 92 ASP A N 1
ATOM 690 C CA . ASP A 1 92 ? 18.785 -2.926 -9.321 1.00 76.06 92 ASP A CA 1
ATOM 691 C C . ASP A 1 92 ? 18.310 -4.382 -9.505 1.00 76.06 92 ASP A C 1
ATOM 693 O O . ASP A 1 92 ? 17.590 -4.670 -10.462 1.00 76.06 92 ASP A O 1
ATOM 697 N N . ALA A 1 93 ? 18.573 -5.308 -8.579 1.00 78.88 93 ALA A N 1
ATOM 698 C CA . ALA A 1 93 ? 17.944 -6.631 -8.581 1.00 78.88 93 ALA A CA 1
ATOM 699 C C . ALA A 1 93 ? 16.536 -6.590 -7.954 1.00 78.88 93 ALA A C 1
ATOM 701 O O . ALA A 1 93 ? 16.259 -5.817 -7.038 1.00 78.88 93 ALA A O 1
ATOM 702 N N . MET A 1 94 ? 15.630 -7.426 -8.463 1.00 84.00 94 MET A N 1
ATOM 703 C CA . MET A 1 94 ? 14.295 -7.642 -7.899 1.00 84.00 94 MET A CA 1
ATOM 704 C C . MET A 1 94 ? 13.973 -9.130 -7.963 1.00 84.00 94 MET A C 1
ATOM 706 O O . MET A 1 94 ? 13.969 -9.725 -9.043 1.00 84.00 94 MET A O 1
ATOM 710 N N . GLN A 1 95 ? 13.691 -9.711 -6.806 1.00 85.50 95 GLN A N 1
ATOM 711 C CA . GLN A 1 95 ? 13.208 -11.077 -6.657 1.00 85.50 95 GLN A CA 1
ATOM 712 C C . GLN A 1 95 ? 11.719 -11.028 -6.313 1.00 85.50 95 GLN A C 1
ATOM 714 O O . GLN A 1 95 ? 11.252 -10.085 -5.673 1.00 85.50 95 GLN A O 1
ATOM 719 N N . VAL A 1 96 ? 10.974 -12.018 -6.794 1.00 85.56 96 VAL A N 1
ATOM 720 C CA . VAL A 1 96 ? 9.522 -12.118 -6.627 1.00 85.56 96 VAL A CA 1
ATOM 721 C C . VAL A 1 96 ? 9.194 -13.573 -6.335 1.00 85.56 96 VAL A C 1
ATOM 723 O O . VAL A 1 96 ? 9.581 -14.447 -7.113 1.00 85.56 96 VAL A O 1
ATOM 726 N N . GLU A 1 97 ? 8.479 -13.813 -5.243 1.00 86.81 97 GLU A N 1
ATOM 727 C CA . GLU A 1 97 ? 8.023 -15.132 -4.809 1.00 86.81 97 GLU A CA 1
ATOM 728 C C . GLU A 1 97 ? 6.510 -15.093 -4.560 1.00 86.81 97 GLU A C 1
ATOM 730 O O . GLU A 1 97 ? 5.997 -14.160 -3.938 1.00 86.81 97 GLU A O 1
ATOM 735 N N . SER A 1 98 ? 5.776 -16.096 -5.045 1.00 86.94 98 SER A N 1
ATOM 736 C CA . SER A 1 98 ? 4.342 -16.226 -4.764 1.00 86.94 98 SER A CA 1
ATOM 737 C C . SER A 1 98 ? 4.128 -16.628 -3.306 1.00 86.94 98 SER A C 1
ATOM 739 O O . SER A 1 98 ? 4.732 -17.587 -2.828 1.00 86.94 98 SER A O 1
ATOM 741 N N . VAL A 1 99 ? 3.240 -15.930 -2.599 1.00 91.19 99 VAL A N 1
ATOM 742 C CA . VAL A 1 99 ? 2.897 -16.252 -1.209 1.00 91.19 99 VAL A CA 1
ATOM 743 C C . VAL A 1 99 ? 1.659 -17.140 -1.201 1.00 91.19 99 VAL A C 1
ATOM 745 O O . VAL A 1 99 ? 0.590 -16.742 -1.664 1.00 91.19 99 VAL A O 1
ATOM 748 N N . ALA A 1 100 ? 1.797 -18.347 -0.650 1.00 91.81 100 ALA A N 1
ATOM 749 C CA . ALA A 1 100 ? 0.662 -19.232 -0.417 1.00 91.81 100 ALA A CA 1
ATOM 750 C C . ALA A 1 100 ? -0.342 -18.562 0.533 1.00 91.81 100 ALA A C 1
ATOM 752 O O . ALA A 1 100 ? 0.033 -18.069 1.598 1.00 91.81 100 ALA A O 1
ATOM 753 N N . LEU A 1 101 ? -1.619 -18.577 0.163 1.00 94.94 101 LEU A N 1
ATOM 754 C CA . LEU A 1 101 ? -2.697 -17.964 0.928 1.00 94.94 101 LEU A CA 1
ATOM 755 C C . LEU A 1 101 ? -3.747 -19.032 1.227 1.00 94.94 101 LEU A C 1
ATOM 757 O O . LEU A 1 101 ? -4.445 -19.476 0.319 1.00 94.94 101 LEU A O 1
ATOM 761 N N . ARG A 1 102 ? -3.841 -19.474 2.486 1.00 95.38 102 ARG A N 1
ATOM 762 C CA . ARG A 1 102 ? -4.760 -20.568 2.864 1.00 95.38 102 ARG A CA 1
ATOM 763 C C . ARG A 1 102 ? -6.217 -20.144 3.002 1.00 95.38 102 ARG A C 1
ATOM 765 O O . ARG A 1 102 ? -7.096 -20.950 2.741 1.00 95.38 102 ARG A O 1
ATOM 772 N N . GLU A 1 103 ? -6.447 -18.898 3.396 1.00 95.69 103 GLU A N 1
ATOM 773 C CA . GLU A 1 103 ? -7.768 -18.339 3.690 1.00 95.69 103 GLU A CA 1
ATOM 774 C C . GLU A 1 103 ? -7.979 -17.058 2.871 1.00 95.69 103 GLU A C 1
ATOM 776 O O . GLU A 1 103 ? -7.011 -16.323 2.653 1.00 95.69 103 GLU A O 1
ATOM 781 N N . PRO A 1 104 ? -9.201 -16.755 2.402 1.00 96.06 104 PRO A N 1
ATOM 782 C CA . PRO A 1 104 ? -9.457 -15.556 1.611 1.00 96.06 104 PRO A CA 1
ATOM 783 C C . PRO A 1 104 ? -9.214 -14.268 2.415 1.00 96.06 104 PRO A C 1
ATOM 785 O O . PRO A 1 104 ? -9.503 -14.191 3.608 1.00 96.06 104 PRO A O 1
ATOM 788 N N . LEU A 1 105 ? -8.730 -13.217 1.744 1.00 97.38 105 LEU A N 1
ATOM 789 C CA . LEU A 1 105 ? -8.560 -11.887 2.344 1.00 97.38 105 LEU A CA 1
ATOM 790 C C . LEU A 1 105 ? -9.666 -10.948 1.865 1.00 97.38 105 LEU A C 1
ATOM 792 O O . LEU A 1 105 ? -9.684 -10.556 0.695 1.00 97.38 105 LEU A O 1
ATOM 796 N N . HIS A 1 106 ? -10.559 -10.551 2.770 1.00 98.12 106 HIS A N 1
ATOM 797 C CA . HIS A 1 106 ? -11.619 -9.579 2.500 1.00 98.12 106 HIS A CA 1
ATOM 798 C C . HIS A 1 106 ? -11.102 -8.157 2.749 1.00 98.12 106 HIS A C 1
ATOM 800 O O . HIS A 1 106 ? -10.992 -7.710 3.890 1.00 98.12 106 HIS A O 1
ATOM 806 N N . LEU A 1 107 ? -10.745 -7.444 1.681 1.00 98.00 107 LEU A N 1
ATOM 807 C CA . LEU A 1 107 ? -10.072 -6.147 1.749 1.00 98.00 107 LEU A CA 1
ATOM 808 C C . LEU A 1 107 ? -10.992 -5.000 1.316 1.00 98.00 107 LEU A C 1
ATOM 810 O O . LEU A 1 107 ? -11.747 -5.120 0.350 1.00 98.00 107 LEU A O 1
ATOM 814 N N . VAL A 1 108 ? -10.907 -3.865 2.007 1.00 98.12 108 VAL A N 1
ATOM 815 C CA . VAL A 1 108 ? -11.496 -2.592 1.565 1.00 98.12 108 VAL A CA 1
ATOM 816 C C . VAL A 1 108 ? -10.371 -1.591 1.353 1.00 98.12 108 VAL A C 1
ATOM 818 O O . VAL A 1 108 ? -9.570 -1.357 2.257 1.00 98.12 108 VAL A O 1
ATOM 821 N N . LEU A 1 109 ? -10.320 -0.994 0.166 1.00 96.12 109 LEU A N 1
ATOM 822 C CA . LEU A 1 109 ? -9.535 0.207 -0.103 1.00 96.12 109 LEU A CA 1
ATOM 823 C C . LEU A 1 109 ? -10.467 1.412 -0.019 1.00 96.12 109 LEU A C 1
ATOM 825 O O . LEU A 1 109 ? -11.412 1.498 -0.798 1.00 96.12 109 LEU A O 1
ATOM 829 N N . ALA A 1 110 ? -10.212 2.320 0.916 1.00 95.44 110 ALA A N 1
ATOM 830 C CA . ALA A 1 110 ? -10.958 3.564 1.063 1.00 95.44 110 ALA A CA 1
ATOM 831 C C . ALA A 1 110 ? -10.093 4.731 0.579 1.00 95.44 110 ALA A C 1
ATOM 833 O O . ALA A 1 110 ? -9.031 4.989 1.152 1.00 95.44 110 ALA A O 1
ATOM 834 N N . ASP A 1 111 ? -10.538 5.432 -0.465 1.00 93.50 111 ASP A N 1
ATOM 835 C CA . ASP A 1 111 ? -9.990 6.746 -0.798 1.00 93.50 111 ASP A CA 1
ATOM 836 C C . ASP A 1 111 ? -10.473 7.740 0.257 1.00 93.50 111 ASP A C 1
ATOM 838 O O . ASP A 1 111 ? -11.675 7.929 0.450 1.00 93.50 111 ASP A O 1
ATOM 842 N N . LEU A 1 112 ? -9.517 8.357 0.946 1.00 93.56 112 LEU A N 1
ATOM 843 C CA . LEU A 1 112 ? -9.755 9.282 2.047 1.00 93.56 112 LEU A CA 1
ATOM 844 C C . LEU A 1 112 ? -10.220 10.661 1.554 1.00 93.56 112 LEU A C 1
ATOM 846 O O . LEU A 1 112 ? -10.684 11.467 2.357 1.00 93.56 112 LEU A O 1
ATOM 850 N N . ARG A 1 113 ? -10.118 10.929 0.241 1.00 88.94 113 ARG A N 1
ATOM 851 C CA . ARG A 1 113 ? -10.543 12.166 -0.443 1.00 88.94 113 ARG A CA 1
ATOM 852 C C . ARG A 1 113 ? -9.990 13.451 0.188 1.00 88.94 113 ARG A C 1
ATOM 854 O O . ARG A 1 113 ? -10.595 14.516 0.062 1.00 88.94 113 ARG A O 1
ATOM 861 N N . ALA A 1 114 ? -8.839 13.346 0.841 1.00 88.50 114 ALA A N 1
ATOM 862 C CA . ALA A 1 114 ? -8.203 14.403 1.608 1.00 88.50 114 ALA A CA 1
ATOM 863 C C . ALA A 1 114 ? -6.885 14.864 0.954 1.00 88.50 114 ALA A C 1
ATOM 865 O O . ALA A 1 114 ? -6.456 14.355 -0.085 1.00 88.50 114 ALA A O 1
ATOM 866 N N . GLY A 1 115 ? -6.283 15.919 1.508 1.00 84.44 115 GLY A N 1
ATOM 867 C CA . GLY A 1 115 ? -5.094 16.544 0.933 1.00 84.44 115 GLY A CA 1
ATOM 868 C C . GLY A 1 115 ? -3.843 15.691 1.134 1.00 84.44 115 GLY A C 1
ATOM 869 O O . GLY A 1 115 ? -3.458 15.430 2.269 1.00 84.44 115 GLY A O 1
ATOM 870 N N . LYS A 1 116 ? -3.173 15.308 0.039 1.00 89.69 116 LYS A N 1
ATOM 871 C CA . LYS A 1 116 ? -1.881 14.609 0.086 1.00 89.69 116 LYS A CA 1
ATOM 872 C C . LYS A 1 116 ? -0.919 15.078 -1.008 1.00 89.69 116 LYS A C 1
ATOM 874 O O . LYS A 1 116 ? -1.146 14.826 -2.192 1.00 89.69 116 LYS A O 1
ATOM 879 N N . ASP A 1 117 ? 0.213 15.638 -0.602 1.00 92.62 117 ASP A N 1
ATOM 880 C CA . ASP A 1 117 ? 1.385 15.898 -1.432 1.00 92.62 117 ASP A CA 1
ATOM 881 C C . ASP A 1 117 ? 2.404 14.752 -1.298 1.00 92.62 117 ASP A C 1
ATOM 883 O O . ASP A 1 117 ? 3.188 14.641 -0.354 1.00 92.62 117 ASP A O 1
ATOM 887 N N . THR A 1 118 ? 2.407 13.876 -2.303 1.00 89.88 118 THR A N 1
ATOM 888 C CA . THR A 1 118 ? 3.353 12.751 -2.373 1.00 89.88 118 THR A CA 1
ATOM 889 C C . THR A 1 118 ? 4.790 13.204 -2.659 1.00 89.88 118 THR A C 1
ATOM 891 O O . THR A 1 118 ? 5.729 12.524 -2.250 1.00 89.88 118 THR A O 1
ATOM 894 N N . VAL A 1 119 ? 4.990 14.346 -3.325 1.00 91.00 119 VAL A N 1
ATOM 895 C CA . VAL A 1 119 ? 6.328 14.888 -3.611 1.00 91.00 119 VAL A CA 1
ATOM 896 C C . VAL A 1 119 ? 6.956 15.415 -2.325 1.00 91.00 119 VAL A C 1
ATOM 898 O O . VAL A 1 119 ? 8.114 15.102 -2.050 1.00 91.00 119 VAL A O 1
ATOM 901 N N . GLN A 1 120 ? 6.188 16.135 -1.504 1.00 95.19 120 GLN A N 1
ATOM 902 C CA . GLN A 1 120 ? 6.633 16.589 -0.188 1.00 95.19 120 GLN A CA 1
ATOM 903 C C . GLN A 1 120 ? 6.958 15.412 0.737 1.00 95.19 120 GLN A C 1
ATOM 905 O O . GLN A 1 120 ? 8.046 15.391 1.310 1.00 95.19 120 GLN A O 1
ATOM 910 N N . ILE A 1 121 ? 6.066 14.416 0.841 1.00 95.62 121 ILE A N 1
ATOM 911 C CA . ILE A 1 121 ? 6.302 13.213 1.657 1.00 95.62 121 ILE A CA 1
ATOM 912 C C . ILE A 1 121 ? 7.629 12.553 1.271 1.00 95.62 121 ILE A C 1
ATOM 914 O O . ILE A 1 121 ? 8.493 12.356 2.124 1.00 95.62 121 ILE A O 1
ATOM 918 N N . LEU A 1 122 ? 7.819 12.244 -0.016 1.00 94.00 122 LEU A N 1
ATOM 919 C CA . LEU A 1 122 ? 9.043 11.593 -0.485 1.00 94.00 122 LEU A CA 1
ATOM 920 C C . LEU A 1 122 ? 10.276 12.476 -0.250 1.00 94.00 122 LEU A C 1
ATOM 922 O O . LEU A 1 122 ? 11.289 11.968 0.217 1.00 94.00 122 LEU A O 1
ATOM 926 N N . SER A 1 123 ? 10.183 13.786 -0.495 1.00 95.19 123 SER A N 1
ATOM 927 C CA . SER A 1 123 ? 11.270 14.742 -0.239 1.00 95.19 123 SER A CA 1
ATOM 928 C C . SER A 1 123 ? 11.704 14.761 1.231 1.00 95.19 123 SER A C 1
ATOM 930 O O . SER A 1 123 ? 12.900 14.754 1.513 1.00 95.19 123 SER A O 1
ATOM 932 N N . CYS A 1 124 ? 10.757 14.720 2.173 1.00 96.75 124 CYS A N 1
ATOM 933 C CA . CYS A 1 124 ? 11.043 14.647 3.606 1.00 96.75 124 CYS A CA 1
ATOM 934 C C . CYS A 1 124 ? 11.680 13.307 4.004 1.00 96.75 124 CYS A C 1
ATOM 936 O O . CYS A 1 124 ? 12.723 13.292 4.652 1.00 96.75 124 CYS A O 1
ATOM 938 N N . LEU A 1 125 ? 11.099 12.175 3.590 1.00 96.88 125 LEU A N 1
ATOM 939 C CA . LEU A 1 125 ? 11.611 10.847 3.959 1.00 96.88 125 LEU A CA 1
ATOM 940 C C . LEU A 1 125 ? 12.990 10.552 3.346 1.00 96.88 125 LEU A C 1
ATOM 942 O O . LEU A 1 125 ? 13.817 9.885 3.968 1.00 96.88 125 LEU A O 1
ATOM 946 N N . GLN A 1 126 ? 13.278 11.086 2.155 1.00 95.75 126 GLN A N 1
ATOM 947 C CA . GLN A 1 126 ? 14.559 10.882 1.478 1.00 95.75 126 GLN A CA 1
ATOM 948 C C . GLN A 1 126 ? 15.742 11.538 2.215 1.00 95.75 126 GLN A C 1
ATOM 950 O O . GLN A 1 126 ? 16.870 11.087 2.034 1.00 95.75 126 GLN A O 1
ATOM 955 N N . GLN A 1 127 ? 15.508 12.531 3.088 1.00 96.75 127 GLN A N 1
ATOM 956 C CA . GLN A 1 127 ? 16.557 13.203 3.882 1.00 96.75 127 GLN A CA 1
ATOM 957 C C . GLN A 1 127 ? 17.250 12.280 4.898 1.00 96.75 127 GLN A C 1
ATOM 959 O O . GLN A 1 127 ? 18.350 12.588 5.354 1.00 96.75 127 GLN A O 1
ATOM 964 N N . ALA A 1 128 ? 16.648 11.132 5.224 1.00 97.25 128 ALA A N 1
ATOM 965 C CA . ALA A 1 128 ? 17.271 10.109 6.062 1.00 97.25 128 ALA A CA 1
ATOM 966 C C . ALA A 1 128 ? 18.316 9.244 5.325 1.00 97.25 128 ALA A C 1
ATOM 968 O O . ALA A 1 128 ? 18.966 8.407 5.954 1.00 97.25 128 ALA A O 1
ATOM 969 N N . TYR A 1 129 ? 18.470 9.423 4.009 1.00 95.81 129 TYR A N 1
ATOM 970 C CA . TYR A 1 129 ? 19.279 8.587 3.122 1.00 95.81 129 TYR A CA 1
ATOM 971 C C . TYR A 1 129 ? 20.327 9.417 2.351 1.00 95.81 129 TYR A C 1
ATOM 973 O O . TYR A 1 129 ? 20.120 10.606 2.117 1.00 95.81 129 TYR A O 1
ATOM 981 N N . PRO A 1 130 ? 21.445 8.810 1.900 1.00 94.00 130 PRO A N 1
ATOM 982 C CA . PRO A 1 130 ? 21.822 7.403 2.077 1.00 94.00 130 PRO A CA 1
ATOM 983 C C . PRO A 1 130 ? 22.355 7.076 3.479 1.00 94.00 130 PRO A C 1
ATOM 985 O O . PRO A 1 130 ? 22.383 5.906 3.847 1.00 94.00 130 PRO A O 1
ATOM 988 N N . VAL A 1 131 ? 22.756 8.084 4.261 1.00 94.94 131 VAL A N 1
ATOM 989 C CA . VAL A 1 131 ? 23.290 7.913 5.618 1.00 94.94 131 VAL A CA 1
ATOM 990 C C . VAL A 1 131 ? 22.438 8.724 6.602 1.00 94.94 131 VAL A C 1
ATOM 992 O O . VAL A 1 131 ? 22.363 9.946 6.454 1.00 94.94 131 VAL A O 1
ATOM 995 N N . PRO A 1 132 ? 21.813 8.090 7.612 1.00 96.62 132 PRO A N 1
ATOM 996 C CA . PRO A 1 132 ? 21.037 8.803 8.618 1.00 96.62 132 PRO A CA 1
ATOM 997 C C . PRO A 1 132 ? 21.938 9.672 9.505 1.00 96.62 132 PRO A C 1
ATOM 999 O O . PRO A 1 132 ? 22.997 9.243 9.953 1.00 96.62 132 PRO A O 1
ATOM 1002 N N . SER A 1 133 ? 21.483 10.898 9.763 1.00 96.06 133 SER A N 1
ATOM 1003 C CA . SER A 1 133 ? 22.230 11.953 10.472 1.00 96.06 133 SER A CA 1
ATOM 1004 C C . SER A 1 133 ? 21.575 12.435 11.773 1.00 96.06 133 SER A C 1
ATOM 1006 O O . SER A 1 133 ? 22.172 13.207 12.518 1.00 96.06 133 SER A O 1
ATOM 1008 N N . THR A 1 134 ? 20.347 11.996 12.058 1.00 97.69 134 THR A N 1
ATOM 1009 C CA . THR A 1 134 ? 19.572 12.360 13.254 1.00 97.69 134 THR A CA 1
ATOM 1010 C C . THR A 1 134 ? 18.917 11.118 13.855 1.00 97.69 134 THR A C 1
ATOM 1012 O O . THR A 1 134 ? 18.729 10.112 13.167 1.00 97.69 134 THR A O 1
ATOM 1015 N N . SER A 1 135 ? 18.511 11.173 15.126 1.00 97.62 135 SER A N 1
ATOM 1016 C CA . SER A 1 135 ? 17.761 10.085 15.774 1.00 97.62 135 SER A CA 1
ATOM 1017 C C . SER A 1 135 ? 16.471 9.726 15.022 1.00 97.62 135 SER A C 1
ATOM 1019 O O . SER A 1 135 ? 16.156 8.545 14.886 1.00 97.62 135 SER A O 1
ATOM 1021 N N . ALA A 1 136 ? 15.776 10.722 14.463 1.00 97.31 136 ALA A N 1
ATOM 1022 C CA . ALA A 1 136 ? 14.602 10.519 13.616 1.00 97.31 136 ALA A CA 1
ATOM 1023 C C . ALA A 1 136 ? 14.959 9.838 12.279 1.00 97.31 136 ALA A C 1
ATOM 1025 O O . ALA A 1 136 ? 14.278 8.900 11.870 1.00 97.31 136 ALA A O 1
ATOM 1026 N N . HIS A 1 137 ? 16.077 10.210 11.640 1.00 98.25 137 HIS A N 1
ATOM 1027 C CA . HIS A 1 137 ? 16.573 9.510 10.446 1.00 98.25 137 HIS A CA 1
ATOM 1028 C C . HIS A 1 137 ? 16.927 8.044 10.754 1.00 98.25 137 HIS A C 1
ATOM 1030 O O . HIS A 1 137 ? 16.531 7.150 10.010 1.00 98.25 137 HIS A O 1
ATOM 1036 N N . HIS A 1 138 ? 17.597 7.763 11.878 1.00 98.25 138 HIS A N 1
ATOM 1037 C CA . HIS A 1 138 ? 17.869 6.386 12.315 1.00 98.25 138 HIS A CA 1
ATOM 1038 C C . HIS A 1 138 ? 16.584 5.596 12.621 1.00 98.25 138 HIS A C 1
ATOM 1040 O O . HIS A 1 138 ? 16.529 4.394 12.353 1.00 98.25 138 HIS A O 1
ATOM 1046 N N . ALA A 1 139 ? 15.548 6.246 13.164 1.00 98.19 139 ALA A N 1
ATOM 1047 C CA . ALA A 1 139 ? 14.244 5.624 13.379 1.00 98.19 139 ALA A CA 1
ATOM 1048 C C . ALA A 1 139 ? 13.569 5.249 12.052 1.00 98.19 139 ALA A C 1
ATOM 1050 O O . ALA A 1 139 ? 13.149 4.101 11.906 1.00 98.19 139 ALA A O 1
ATOM 1051 N N . LEU A 1 140 ? 13.544 6.158 11.069 1.00 98.38 140 LEU A N 1
ATOM 1052 C CA . LEU A 1 140 ? 12.987 5.878 9.744 1.00 98.38 140 LEU A CA 1
ATOM 1053 C C . LEU A 1 140 ? 13.746 4.759 9.021 1.00 98.38 140 LEU A C 1
ATOM 1055 O O . LEU A 1 140 ? 13.118 3.826 8.526 1.00 98.38 140 LEU A O 1
ATOM 1059 N N . VAL A 1 141 ? 15.082 4.806 9.000 1.00 98.00 141 VAL A N 1
ATOM 1060 C CA . VAL A 1 141 ? 15.910 3.778 8.343 1.00 98.00 141 VAL A CA 1
ATOM 1061 C C . VAL A 1 141 ? 15.694 2.399 8.979 1.00 98.00 141 VAL A C 1
ATOM 1063 O O . VAL A 1 141 ? 15.582 1.408 8.260 1.00 98.00 141 VAL A O 1
ATOM 1066 N N . ARG A 1 142 ? 15.557 2.317 10.311 1.00 97.94 142 ARG A N 1
ATOM 1067 C CA . ARG A 1 142 ? 15.196 1.064 10.997 1.00 97.94 142 ARG A CA 1
ATOM 1068 C C . ARG A 1 142 ? 13.782 0.601 10.635 1.00 97.94 142 ARG A C 1
ATOM 1070 O O . ARG A 1 142 ? 13.591 -0.589 10.391 1.00 97.94 142 ARG A O 1
ATOM 1077 N N . CYS A 1 143 ? 12.820 1.526 10.603 1.00 98.06 143 CYS A N 1
ATOM 1078 C CA . CYS A 1 143 ? 11.421 1.249 10.284 1.00 98.06 143 CYS A CA 1
ATOM 1079 C C . CYS A 1 143 ? 11.262 0.688 8.867 1.00 98.06 143 CYS A C 1
ATOM 1081 O O . CYS A 1 143 ? 10.642 -0.356 8.700 1.00 98.06 143 CYS A O 1
ATOM 1083 N N . LEU A 1 144 ? 11.831 1.354 7.858 1.00 95.88 144 LEU A N 1
ATOM 1084 C CA . LEU A 1 144 ? 11.700 0.971 6.447 1.00 95.88 144 LEU A CA 1
ATOM 1085 C C . LEU A 1 144 ? 12.647 -0.165 6.024 1.00 95.88 144 LEU A C 1
ATOM 1087 O O . LEU A 1 144 ? 12.408 -0.797 4.998 1.00 95.88 144 LEU A O 1
ATOM 1091 N N . GLY A 1 145 ? 13.704 -0.422 6.799 1.00 95.19 145 GLY A N 1
ATOM 1092 C CA . GLY A 1 145 ? 14.633 -1.534 6.605 1.00 95.19 145 GLY A CA 1
ATOM 1093 C C . GLY A 1 145 ? 14.264 -2.765 7.454 1.00 95.19 145 GLY A C 1
ATOM 1094 O O . GLY A 1 145 ? 13.208 -3.356 7.213 1.00 95.19 145 GLY A O 1
ATOM 1095 N N . PRO A 1 146 ? 15.087 -3.165 8.450 1.00 96.69 146 PRO A N 1
ATOM 1096 C CA . PRO A 1 146 ? 14.935 -4.445 9.158 1.00 96.69 146 PRO A CA 1
ATOM 1097 C C . PRO A 1 146 ? 13.566 -4.697 9.803 1.00 96.69 146 PRO A C 1
ATOM 1099 O O . PRO A 1 146 ? 13.130 -5.843 9.907 1.00 96.69 146 PRO A O 1
ATOM 1102 N N . LEU A 1 147 ? 12.873 -3.646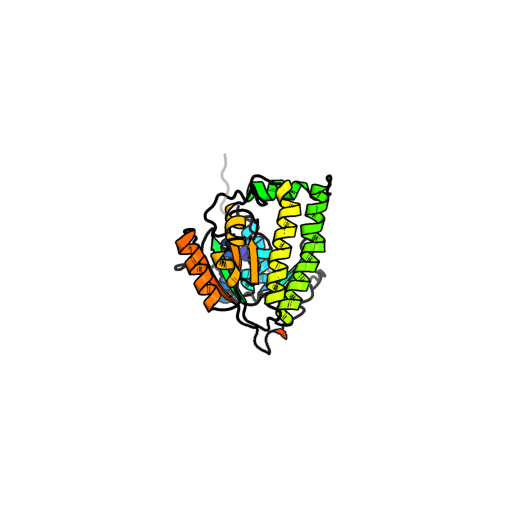 10.257 1.00 97.69 147 LEU A N 1
ATOM 1103 C CA . LEU A 1 147 ? 11.555 -3.802 10.870 1.00 97.69 147 LEU A CA 1
ATOM 1104 C C . LEU A 1 147 ? 10.480 -4.123 9.823 1.00 97.69 147 LEU A C 1
ATOM 1106 O O . LEU A 1 147 ? 9.732 -5.084 9.994 1.00 97.69 147 LEU A O 1
ATOM 1110 N N . ASN A 1 148 ? 10.439 -3.372 8.720 1.00 96.50 148 ASN A N 1
ATOM 1111 C CA . ASN A 1 148 ? 9.559 -3.650 7.586 1.00 96.50 148 ASN A CA 1
ATOM 1112 C C . ASN A 1 148 ? 9.824 -5.038 6.979 1.00 96.50 148 ASN A C 1
ATOM 1114 O O . ASN A 1 148 ? 8.874 -5.753 6.664 1.00 96.50 148 ASN A O 1
ATOM 1118 N N . GLU A 1 149 ? 11.090 -5.448 6.860 1.00 96.12 149 GLU A N 1
ATOM 1119 C CA . GLU A 1 149 ? 11.471 -6.803 6.438 1.00 96.12 149 GLU A CA 1
ATOM 1120 C C . GLU A 1 149 ? 10.867 -7.871 7.366 1.00 96.12 149 GLU A C 1
ATOM 1122 O O . GLU A 1 149 ? 10.111 -8.732 6.911 1.00 96.12 149 GLU A O 1
ATOM 1127 N N . SER A 1 150 ? 11.110 -7.764 8.678 1.00 97.88 150 SER A N 1
ATOM 1128 C CA . SER A 1 150 ? 10.588 -8.695 9.691 1.00 97.88 150 SER A CA 1
ATOM 1129 C C . SER A 1 150 ? 9.054 -8.781 9.688 1.00 97.88 150 SER A C 1
ATOM 1131 O O . SER A 1 150 ? 8.481 -9.878 9.701 1.00 97.88 150 SER A O 1
ATOM 1133 N N . LEU A 1 151 ? 8.369 -7.635 9.597 1.00 98.00 151 LEU A N 1
ATOM 1134 C CA . LEU A 1 151 ? 6.907 -7.562 9.506 1.00 98.00 151 LEU A CA 1
ATOM 1135 C C . LEU A 1 151 ? 6.381 -8.200 8.211 1.00 98.00 151 LEU A C 1
ATOM 1137 O O . LEU A 1 151 ? 5.384 -8.919 8.251 1.00 98.00 151 LEU A O 1
ATOM 1141 N N . THR A 1 152 ? 7.061 -7.991 7.081 1.00 97.00 152 THR A N 1
ATOM 1142 C CA . THR A 1 152 ? 6.656 -8.520 5.766 1.00 97.00 152 THR A CA 1
ATOM 1143 C C . THR A 1 152 ? 6.839 -10.038 5.688 1.00 97.00 152 THR A C 1
ATOM 1145 O O . THR A 1 152 ? 5.927 -10.747 5.258 1.00 97.00 152 THR A O 1
ATOM 1148 N N . VAL A 1 153 ? 7.965 -10.566 6.182 1.00 96.75 153 VAL A N 1
ATOM 1149 C CA . VAL A 1 153 ? 8.196 -12.018 6.305 1.00 96.75 153 VAL A CA 1
ATOM 1150 C C . VAL A 1 153 ? 7.162 -12.650 7.244 1.00 96.75 153 VAL A C 1
ATOM 1152 O O . VAL A 1 153 ? 6.579 -13.689 6.923 1.00 96.75 153 VAL A O 1
ATOM 1155 N N . SER A 1 154 ? 6.862 -11.995 8.369 1.00 98.25 154 SER A N 1
ATOM 1156 C CA . SER A 1 154 ? 5.827 -12.449 9.307 1.00 98.25 154 SER A CA 1
ATOM 1157 C C . SER A 1 154 ? 4.430 -12.448 8.677 1.00 98.25 154 SER A C 1
ATOM 1159 O O . SER A 1 154 ? 3.668 -13.390 8.885 1.00 98.25 154 SER A O 1
ATOM 1161 N N . ALA A 1 155 ? 4.107 -11.444 7.856 1.00 98.00 155 ALA A N 1
ATOM 1162 C CA . ALA A 1 155 ? 2.835 -11.345 7.145 1.00 98.00 155 ALA A CA 1
ATOM 1163 C C . ALA A 1 155 ? 2.670 -12.472 6.113 1.00 98.00 155 ALA A C 1
ATOM 1165 O O . ALA A 1 155 ? 1.619 -13.117 6.072 1.00 98.00 155 ALA A O 1
ATOM 1166 N N . ALA A 1 156 ? 3.719 -12.767 5.337 1.00 96.94 156 ALA A N 1
ATOM 1167 C CA . ALA A 1 156 ? 3.731 -13.891 4.402 1.00 96.94 156 ALA A CA 1
ATOM 1168 C C . ALA A 1 156 ? 3.561 -15.237 5.132 1.00 96.94 156 ALA A C 1
ATOM 1170 O O . ALA A 1 156 ? 2.752 -16.073 4.725 1.00 96.94 156 ALA A O 1
ATOM 1171 N N . ALA A 1 157 ? 4.245 -15.424 6.266 1.00 97.00 157 ALA A N 1
ATOM 1172 C CA . ALA A 1 157 ? 4.100 -16.616 7.100 1.00 97.00 157 ALA A CA 1
ATOM 1173 C C . ALA A 1 157 ? 2.693 -16.752 7.719 1.00 97.00 157 ALA A C 1
ATOM 1175 O O . ALA A 1 157 ? 2.194 -17.869 7.867 1.00 97.00 157 ALA A O 1
ATOM 1176 N N . SER A 1 158 ? 2.032 -15.644 8.065 1.00 98.06 158 SER A N 1
ATOM 1177 C CA . SER A 1 158 ? 0.641 -15.647 8.535 1.00 98.06 158 SER A CA 1
ATOM 1178 C C . SER A 1 158 ? -0.339 -16.055 7.432 1.00 98.06 158 SER A C 1
ATOM 1180 O O . SER A 1 158 ? -1.153 -16.950 7.666 1.00 98.06 158 SER A O 1
ATOM 1182 N N . MET A 1 159 ? -0.208 -15.512 6.214 1.00 97.12 159 MET A N 1
ATOM 1183 C CA . MET A 1 159 ? -0.994 -15.940 5.039 1.00 97.12 159 MET A CA 1
ATOM 1184 C C . MET A 1 159 ? -0.815 -17.437 4.739 1.00 97.12 159 MET A C 1
ATOM 1186 O O . MET A 1 159 ? -1.799 -18.166 4.581 1.00 97.12 159 MET A O 1
ATOM 1190 N N . ALA A 1 160 ? 0.433 -17.915 4.762 1.00 95.62 160 ALA A N 1
ATOM 1191 C CA . ALA A 1 160 ? 0.784 -19.308 4.486 1.00 95.62 160 ALA A CA 1
ATOM 1192 C C . ALA A 1 160 ? 0.300 -20.301 5.558 1.00 95.62 160 ALA A C 1
ATOM 1194 O O . ALA A 1 160 ? 0.220 -21.500 5.283 1.00 95.62 160 ALA A O 1
ATOM 1195 N N . ARG A 1 161 ? -0.038 -19.827 6.767 1.00 96.56 161 ARG A N 1
ATOM 1196 C CA . ARG A 1 161 ? -0.647 -20.629 7.846 1.00 96.56 161 ARG A CA 1
ATOM 1197 C C . ARG A 1 161 ? -2.167 -20.474 7.962 1.00 96.56 161 ARG A C 1
ATOM 1199 O O . ARG A 1 161 ? -2.773 -21.304 8.629 1.00 96.56 161 ARG A O 1
ATOM 1206 N N . GLY A 1 162 ? -2.772 -19.473 7.318 1.00 96.69 162 GLY A N 1
ATOM 1207 C CA . GLY A 1 162 ? -4.192 -19.124 7.488 1.00 96.69 162 GLY A CA 1
ATOM 1208 C C . GLY A 1 162 ? -4.483 -18.214 8.692 1.00 96.69 162 GLY A C 1
ATOM 1209 O O . GLY A 1 162 ? -5.638 -18.017 9.049 1.00 96.69 162 GLY A O 1
ATOM 1210 N N . ASP A 1 163 ? -3.461 -17.622 9.322 1.00 98.00 163 ASP A N 1
ATOM 1211 C CA . ASP A 1 163 ? -3.632 -16.684 10.444 1.00 98.00 163 ASP A CA 1
ATOM 1212 C C . ASP A 1 163 ? -3.957 -15.268 9.933 1.00 98.00 163 ASP A C 1
ATOM 1214 O O . ASP A 1 163 ? -3.150 -14.338 10.021 1.00 98.00 163 ASP A O 1
ATOM 1218 N N . VAL A 1 164 ? -5.155 -15.105 9.363 1.00 98.06 164 VAL A N 1
ATOM 1219 C CA . VAL A 1 164 ? -5.645 -13.820 8.825 1.00 98.06 164 VAL A CA 1
ATOM 1220 C C . VAL A 1 164 ? -5.772 -12.765 9.933 1.00 98.06 164 VAL A C 1
ATOM 1222 O O . VAL A 1 164 ? -5.487 -11.588 9.715 1.00 98.06 164 VAL A O 1
ATOM 1225 N N . ALA A 1 165 ? -6.107 -13.177 11.159 1.00 98.38 165 ALA A N 1
ATOM 1226 C CA . ALA A 1 165 ? -6.125 -12.286 12.318 1.00 98.38 165 ALA A CA 1
ATOM 1227 C C . ALA A 1 165 ? -4.712 -11.792 12.689 1.00 98.38 165 ALA A C 1
ATOM 1229 O O . ALA A 1 165 ? -4.536 -10.627 13.043 1.00 98.38 165 ALA A O 1
ATOM 1230 N N . GLY A 1 166 ? -3.691 -12.646 12.584 1.00 98.50 166 GLY A N 1
ATOM 1231 C CA . GLY A 1 166 ? -2.285 -12.269 12.738 1.00 98.50 166 GLY A CA 1
ATOM 1232 C C . GLY A 1 166 ? -1.795 -11.333 11.649 1.00 98.50 166 GLY A C 1
ATOM 1233 O O . GLY A 1 166 ? -1.119 -10.358 11.967 1.00 98.50 166 GLY A O 1
ATOM 1234 N N . LEU A 1 167 ? -2.199 -11.557 10.395 1.00 98.62 167 LEU A N 1
ATOM 1235 C CA . LEU A 1 167 ? -1.956 -10.603 9.312 1.00 98.62 167 LEU A CA 1
ATOM 1236 C C . LEU A 1 167 ? -2.556 -9.224 9.638 1.00 98.62 167 LEU A C 1
ATOM 1238 O O . LEU A 1 167 ? -1.870 -8.215 9.496 1.00 98.62 167 LEU A O 1
ATOM 1242 N N . GLY A 1 168 ? -3.792 -9.177 10.144 1.00 98.69 168 GLY A N 1
ATOM 1243 C CA . GLY A 1 168 ? -4.431 -7.937 10.592 1.00 98.69 168 GLY A CA 1
ATOM 1244 C C . GLY A 1 168 ? -3.644 -7.217 11.693 1.00 98.69 168 GLY A C 1
ATOM 1245 O O . GLY A 1 168 ? -3.324 -6.036 11.551 1.00 98.69 168 GLY A O 1
ATOM 1246 N N . ARG A 1 169 ? -3.221 -7.940 12.741 1.00 98.75 169 ARG A N 1
ATOM 1247 C CA . ARG A 1 169 ? -2.352 -7.387 13.801 1.00 98.75 169 ARG A CA 1
ATOM 1248 C C . ARG A 1 169 ? -1.042 -6.820 13.241 1.00 98.75 169 ARG A C 1
ATOM 1250 O O . ARG A 1 169 ? -0.625 -5.744 13.662 1.00 98.75 169 ARG A O 1
ATOM 1257 N N . LEU A 1 170 ? -0.420 -7.503 12.276 1.00 98.81 170 LEU A N 1
ATOM 1258 C CA . LEU A 1 170 ? 0.807 -7.045 11.612 1.00 98.81 170 LEU A CA 1
ATOM 1259 C C . LEU A 1 170 ? 0.581 -5.793 10.749 1.00 98.81 170 LEU A C 1
ATOM 1261 O O . LEU A 1 170 ? 1.440 -4.915 10.742 1.00 98.81 170 LEU A O 1
ATOM 1265 N N . MET A 1 171 ? -0.568 -5.661 10.075 1.00 98.69 171 MET A N 1
ATOM 1266 C CA . MET A 1 171 ? -0.927 -4.435 9.343 1.00 98.69 171 MET A CA 1
ATOM 1267 C C . MET A 1 171 ? -1.026 -3.229 10.283 1.00 98.69 171 MET A C 1
ATOM 1269 O O . MET A 1 171 ? -0.436 -2.188 9.997 1.00 98.69 171 MET A O 1
ATOM 1273 N N . THR A 1 172 ? -1.716 -3.387 11.416 1.00 98.69 172 THR A N 1
ATOM 1274 C CA . THR A 1 172 ? -1.859 -2.333 12.433 1.00 98.69 172 THR A CA 1
ATOM 1275 C C . THR A 1 172 ? -0.515 -1.981 13.080 1.00 98.69 172 THR A C 1
ATOM 1277 O O . THR A 1 172 ? -0.208 -0.803 13.250 1.00 98.69 172 THR A O 1
ATOM 1280 N N . ALA A 1 173 ? 0.326 -2.978 13.385 1.00 98.56 173 ALA A N 1
ATOM 1281 C CA . ALA A 1 173 ? 1.675 -2.749 13.906 1.00 98.56 173 ALA A CA 1
ATOM 1282 C C . ALA A 1 173 ? 2.557 -1.982 12.903 1.00 98.56 173 ALA A C 1
ATOM 1284 O O . ALA A 1 173 ? 3.187 -0.994 13.269 1.00 98.56 173 ALA A O 1
ATOM 1285 N N . ALA A 1 174 ? 2.539 -2.374 11.624 1.00 98.50 174 ALA A N 1
ATOM 1286 C CA . ALA A 1 174 ? 3.274 -1.684 10.564 1.00 98.50 174 ALA A CA 1
ATOM 1287 C C . ALA A 1 174 ? 2.834 -0.220 10.389 1.00 98.50 174 ALA A C 1
ATOM 1289 O O . ALA A 1 174 ? 3.656 0.626 10.044 1.00 98.50 174 ALA A O 1
ATOM 1290 N N . GLN A 1 175 ? 1.555 0.087 10.629 1.00 98.69 175 GLN A N 1
ATOM 1291 C CA . GLN A 1 175 ? 1.065 1.463 10.626 1.00 98.69 175 GLN A CA 1
ATOM 1292 C C . GLN A 1 175 ? 1.620 2.260 11.814 1.00 98.69 175 GLN A C 1
ATOM 1294 O O . GLN A 1 175 ? 2.238 3.295 11.598 1.00 98.69 175 GLN A O 1
ATOM 1299 N N . ALA A 1 176 ? 1.484 1.747 13.041 1.00 98.31 176 ALA A N 1
ATOM 1300 C CA . ALA A 1 176 ? 1.944 2.435 14.250 1.00 98.31 176 ALA A CA 1
ATOM 1301 C C . ALA A 1 176 ? 3.464 2.705 14.255 1.00 98.31 176 ALA A C 1
ATOM 1303 O O . ALA A 1 176 ? 3.907 3.785 14.654 1.00 98.31 176 ALA A O 1
ATOM 1304 N N . GLU A 1 177 ? 4.265 1.752 13.772 1.00 98.25 177 GLU A N 1
ATOM 1305 C CA . GLU A 1 177 ? 5.715 1.918 13.599 1.00 98.25 177 GLU A CA 1
ATOM 1306 C C . GLU A 1 177 ? 6.041 2.989 12.547 1.00 98.25 177 GLU A C 1
ATOM 1308 O O . GLU A 1 177 ? 6.905 3.841 12.772 1.00 98.25 177 GLU A O 1
ATOM 1313 N N . PHE A 1 178 ? 5.300 3.013 11.431 1.00 98.25 178 PHE A N 1
ATOM 1314 C CA . PHE A 1 178 ? 5.449 4.050 10.413 1.00 98.25 178 PHE A CA 1
ATOM 1315 C C . PHE A 1 178 ? 5.069 5.436 10.950 1.00 98.25 178 PHE A C 1
ATOM 1317 O O . PHE A 1 178 ? 5.834 6.378 10.766 1.00 98.25 178 PHE A O 1
ATOM 1324 N N . ASP A 1 179 ? 3.943 5.587 11.649 1.00 98.25 179 ASP A N 1
ATOM 1325 C CA . ASP A 1 179 ? 3.530 6.886 12.199 1.00 98.25 179 ASP A CA 1
ATOM 1326 C C . ASP A 1 179 ? 4.522 7.398 13.254 1.00 98.25 179 ASP A C 1
ATOM 1328 O O . ASP A 1 179 ? 4.850 8.585 13.266 1.00 98.25 179 ASP A O 1
ATOM 1332 N N . THR A 1 180 ? 5.086 6.495 14.064 1.00 98.00 180 THR A N 1
ATOM 1333 C CA . THR A 1 180 ? 6.127 6.813 15.056 1.00 98.00 180 THR A CA 1
ATOM 1334 C C . THR A 1 180 ? 7.438 7.265 14.403 1.00 98.00 180 THR A C 1
ATOM 1336 O O . THR A 1 180 ? 8.062 8.220 14.865 1.00 98.00 180 THR A O 1
ATOM 1339 N N . ALA A 1 181 ? 7.884 6.591 13.337 1.00 98.12 181 ALA A N 1
ATOM 1340 C CA . ALA A 1 181 ? 9.187 6.844 12.718 1.00 98.12 181 ALA A CA 1
ATOM 1341 C C . ALA A 1 181 ? 9.167 7.921 11.616 1.00 98.12 181 ALA A C 1
ATOM 1343 O O . ALA A 1 181 ? 10.126 8.678 11.475 1.00 98.12 181 ALA A O 1
ATOM 1344 N N . ALA A 1 182 ? 8.094 7.984 10.826 1.00 97.56 182 ALA A N 1
ATOM 1345 C CA . ALA A 1 182 ? 7.959 8.844 9.650 1.00 97.56 182 ALA A CA 1
ATOM 1346 C C . ALA A 1 182 ? 7.113 10.101 9.912 1.00 97.56 182 ALA A C 1
ATOM 1348 O O . ALA A 1 182 ? 7.384 11.144 9.313 1.00 97.56 182 ALA A O 1
ATOM 1349 N N . GLY A 1 183 ? 6.136 10.038 10.825 1.00 97.19 183 GLY A N 1
ATOM 1350 C CA . GLY A 1 183 ? 5.301 11.182 11.217 1.00 97.19 183 GLY A CA 1
ATOM 1351 C C . GLY A 1 183 ? 6.114 12.429 11.598 1.00 97.19 183 GLY A C 1
ATOM 1352 O O . GLY A 1 183 ? 5.897 13.483 11.000 1.00 97.19 183 GLY A O 1
ATOM 1353 N N . PRO A 1 184 ? 7.120 12.328 12.492 1.00 97.38 184 PRO A N 1
ATOM 1354 C CA . PRO A 1 184 ? 7.961 13.466 12.877 1.00 97.38 184 PRO A CA 1
ATOM 1355 C C . PRO A 1 184 ? 8.788 14.088 11.740 1.00 97.38 184 PRO A C 1
ATOM 1357 O O . PRO A 1 184 ? 9.218 15.232 11.867 1.00 97.38 184 PRO A O 1
ATOM 1360 N N . LEU A 1 185 ? 9.027 13.361 10.642 1.00 97.81 185 LEU A N 1
ATOM 1361 C CA . LEU A 1 185 ? 9.824 13.836 9.503 1.00 97.81 185 LEU A CA 1
ATOM 1362 C C . LEU A 1 185 ? 8.988 14.588 8.459 1.00 97.81 185 LEU A C 1
ATOM 1364 O O . LEU A 1 185 ? 9.532 15.393 7.705 1.00 97.81 185 LEU A O 1
ATOM 1368 N N . CYS A 1 186 ? 7.674 14.357 8.413 1.00 97.50 186 CYS A N 1
ATOM 1369 C CA . CYS A 1 186 ? 6.754 15.091 7.545 1.00 97.50 186 CYS A CA 1
ATOM 1370 C C . CYS A 1 186 ? 5.428 15.394 8.277 1.00 97.50 186 CYS A C 1
ATOM 1372 O O . CYS A 1 186 ? 4.368 14.929 7.854 1.00 97.50 186 CYS A O 1
ATOM 1374 N N . PRO A 1 187 ? 5.450 16.168 9.382 1.00 97.06 187 PRO A N 1
ATOM 1375 C CA . PRO A 1 187 ? 4.302 16.312 10.288 1.00 97.06 187 PRO A CA 1
ATOM 1376 C C . PRO A 1 187 ? 3.100 17.044 9.675 1.00 97.06 187 PRO A C 1
ATOM 1378 O O . PRO A 1 187 ? 2.013 17.021 10.238 1.00 97.06 187 PRO A O 1
ATOM 1381 N N . SER A 1 188 ? 3.276 17.691 8.522 1.00 96.69 188 SER A N 1
ATOM 1382 C CA . SER A 1 188 ? 2.197 18.297 7.738 1.00 96.69 188 SER A CA 1
ATOM 1383 C C . SER A 1 188 ? 1.489 17.320 6.794 1.00 96.69 188 SER A C 1
ATOM 1385 O O . SER A 1 188 ? 0.537 17.737 6.143 1.00 96.69 188 SER A O 1
ATOM 1387 N N . GLN A 1 189 ? 1.954 16.068 6.677 1.00 97.62 189 GLN A N 1
ATOM 1388 C CA . GLN A 1 189 ? 1.447 15.064 5.723 1.00 97.62 189 GLN A CA 1
ATOM 1389 C C . GLN A 1 189 ? 1.348 13.628 6.283 1.00 97.62 189 GLN A C 1
ATOM 1391 O O . GLN A 1 189 ? 0.649 12.796 5.706 1.00 97.62 189 GLN A O 1
ATOM 1396 N N . LEU A 1 190 ? 2.073 13.309 7.362 1.00 97.62 190 LEU A N 1
ATOM 1397 C CA . LEU A 1 190 ? 2.184 11.976 7.965 1.00 97.62 190 LEU A CA 1
ATOM 1398 C C . LEU A 1 190 ? 1.922 12.005 9.480 1.00 97.62 190 LEU A C 1
ATOM 1400 O O . LEU A 1 190 ? 2.019 13.054 10.121 1.00 97.62 190 LEU A O 1
ATOM 1404 N N . GLY A 1 191 ? 1.652 10.830 10.060 1.00 96.25 191 GLY A N 1
ATOM 1405 C CA . GLY A 1 191 ? 1.283 10.685 11.469 1.00 96.25 191 GLY A CA 1
ATOM 1406 C C . GLY A 1 191 ? -0.063 11.340 11.797 1.00 96.25 191 GLY A C 1
ATOM 1407 O O . GLY A 1 191 ? -0.729 11.901 10.930 1.00 96.25 191 GLY A O 1
ATOM 1408 N N . GLU A 1 192 ? -0.476 11.293 13.063 1.00 94.75 192 GLU A N 1
ATOM 1409 C CA . GLU A 1 192 ? -1.847 11.679 13.441 1.00 94.75 192 GLU A CA 1
ATOM 1410 C C . GLU A 1 192 ? -2.225 13.121 13.072 1.00 94.75 192 GLU A C 1
ATOM 1412 O O . GLU A 1 192 ? -3.378 13.396 12.743 1.00 94.75 192 GLU A O 1
ATOM 1417 N N . ALA A 1 193 ? -1.253 14.037 13.132 1.00 93.94 193 ALA A N 1
ATOM 1418 C CA . ALA A 1 193 ? -1.44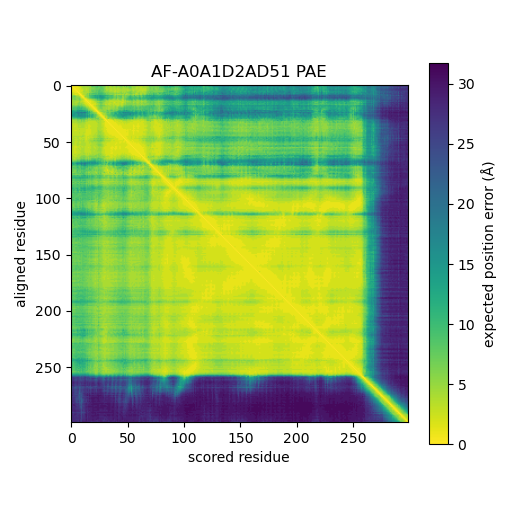9 15.450 12.824 1.00 93.94 193 ALA A CA 1
ATOM 1419 C C . ALA A 1 193 ? -1.453 15.736 11.312 1.00 93.94 193 ALA A C 1
ATOM 1421 O O . ALA A 1 193 ? -2.217 16.585 10.857 1.00 93.94 193 ALA A O 1
ATOM 1422 N N . GLY A 1 194 ? -0.609 15.038 10.545 1.00 96.00 194 GLY A N 1
ATOM 1423 C CA . GLY A 1 194 ? -0.454 15.243 9.105 1.00 96.00 194 GLY A CA 1
ATOM 1424 C C . GLY A 1 194 ? -1.408 14.417 8.240 1.00 96.00 194 GLY A C 1
ATOM 1425 O O . GLY A 1 194 ? -1.599 14.749 7.074 1.00 96.00 194 GLY A O 1
ATOM 1426 N N . SER A 1 195 ? -2.017 13.363 8.792 1.00 97.19 195 SER A N 1
ATOM 1427 C CA . SER A 1 195 ? -3.034 12.542 8.120 1.00 97.19 195 SER A CA 1
ATOM 1428 C C . SER A 1 195 ? -4.238 12.223 9.024 1.00 97.19 195 SER A C 1
ATOM 1430 O O . SER A 1 195 ? -4.491 11.061 9.378 1.00 97.19 195 SER A O 1
ATOM 1432 N N . PRO A 1 196 ? -5.000 13.251 9.446 1.00 97.06 196 PRO A N 1
ATOM 1433 C CA . PRO A 1 196 ? -6.106 13.083 10.381 1.00 97.06 196 PRO A CA 1
ATOM 1434 C C . PRO A 1 196 ? -7.259 12.241 9.818 1.00 97.06 196 PRO A C 1
ATOM 1436 O O . PRO A 1 196 ? -7.958 11.593 10.601 1.00 97.06 196 PRO A O 1
ATOM 1439 N N . VAL A 1 197 ? -7.485 12.201 8.497 1.00 97.31 197 VAL A N 1
ATOM 1440 C CA . VAL A 1 197 ? -8.573 11.398 7.910 1.00 97.31 197 VAL A CA 1
ATOM 1441 C C . VAL A 1 197 ? -8.213 9.912 7.897 1.00 97.31 197 VAL A C 1
ATOM 1443 O O . VAL A 1 197 ? -9.052 9.091 8.275 1.00 97.31 197 VAL A O 1
ATOM 1446 N N . LEU A 1 198 ? -6.962 9.555 7.585 1.00 97.75 198 LEU A N 1
ATOM 1447 C CA . LEU A 1 198 ? -6.436 8.192 7.729 1.00 97.75 198 LEU A CA 1
ATOM 1448 C C . LEU A 1 198 ? -6.628 7.698 9.166 1.00 97.75 198 LEU A C 1
ATOM 1450 O O . LEU A 1 198 ? -7.220 6.643 9.394 1.00 97.75 198 LEU A O 1
ATOM 1454 N N . HIS A 1 199 ? -6.180 8.487 10.141 1.00 98.25 199 HIS A N 1
ATOM 1455 C CA . HIS A 1 199 ? -6.245 8.123 11.555 1.00 98.25 199 HIS A CA 1
ATOM 1456 C C . HIS A 1 199 ? -7.683 8.086 12.093 1.00 98.25 199 HIS A C 1
ATOM 1458 O O . HIS A 1 199 ? -8.007 7.219 12.909 1.00 98.25 199 HIS A O 1
ATOM 1464 N N . ARG A 1 200 ? -8.577 8.955 11.595 1.00 97.38 200 ARG A N 1
ATOM 1465 C CA . ARG A 1 200 ? -10.021 8.888 11.875 1.00 97.38 200 ARG A CA 1
ATOM 1466 C C . ARG A 1 200 ? -10.629 7.587 11.360 1.00 97.38 200 ARG A C 1
ATOM 1468 O O . ARG A 1 200 ? -11.363 6.955 12.109 1.00 97.38 200 ARG A O 1
ATOM 1475 N N . VAL A 1 201 ? -10.323 7.176 10.126 1.00 98.06 201 VAL A N 1
ATOM 1476 C CA . VAL A 1 201 ? -10.813 5.911 9.548 1.00 98.06 201 VAL A CA 1
ATOM 1477 C C . VAL A 1 201 ? -10.295 4.719 10.347 1.00 98.06 201 VAL A C 1
ATOM 1479 O O . VAL A 1 201 ? -11.093 3.910 10.812 1.00 98.06 201 VAL A O 1
ATOM 1482 N N . LEU A 1 202 ? -8.982 4.633 10.577 1.00 98.06 202 LEU A N 1
ATOM 1483 C CA . LEU A 1 202 ? -8.364 3.499 11.274 1.00 98.06 202 LEU A CA 1
ATOM 1484 C C . LEU A 1 202 ? -8.880 3.307 12.707 1.00 98.06 202 LEU A C 1
ATOM 1486 O O . LEU A 1 202 ? -8.911 2.176 13.185 1.00 98.06 202 LEU A O 1
ATOM 1490 N N . ARG A 1 203 ? -9.316 4.383 13.377 1.00 97.38 203 ARG A N 1
ATOM 1491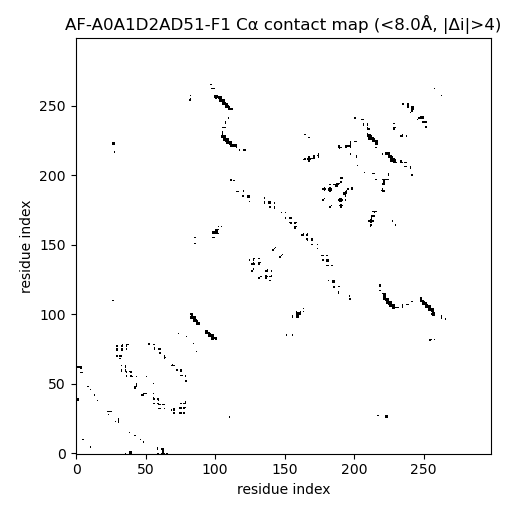 C CA . ARG A 1 203 ? -9.859 4.353 14.746 1.00 97.38 203 ARG A CA 1
ATOM 1492 C C . ARG A 1 203 ? -11.383 4.452 14.843 1.00 97.38 203 ARG A C 1
ATOM 1494 O O . ARG A 1 203 ? -11.898 4.456 15.959 1.00 97.38 203 ARG A O 1
ATOM 1501 N N . LEU A 1 204 ? -12.113 4.547 13.729 1.00 97.81 204 LEU A N 1
ATOM 1502 C CA . LEU A 1 204 ? -13.562 4.780 13.737 1.00 97.81 204 LEU A CA 1
ATOM 1503 C C . LEU A 1 204 ? -14.283 3.647 14.502 1.00 97.81 204 LEU A C 1
ATOM 1505 O O . LEU A 1 204 ? -14.250 2.505 14.030 1.00 97.81 204 LEU A O 1
ATOM 1509 N N . PRO A 1 205 ? -14.946 3.914 15.650 1.00 98.12 205 PRO A N 1
ATOM 1510 C CA . PRO A 1 205 ? -15.508 2.857 16.497 1.00 98.12 205 PRO A CA 1
ATOM 1511 C C . PRO A 1 205 ? -16.543 1.984 15.786 1.00 98.12 205 PRO A C 1
ATOM 1513 O O . PRO A 1 205 ? -16.576 0.778 16.011 1.00 98.12 205 PRO A O 1
ATOM 1516 N N . ALA A 1 206 ? -17.330 2.576 14.881 1.00 98.00 206 ALA A N 1
ATOM 1517 C CA . ALA A 1 206 ? -18.370 1.889 14.120 1.00 98.00 206 ALA A CA 1
ATOM 1518 C C . ALA A 1 206 ? -17.836 0.752 13.224 1.00 98.00 206 ALA A C 1
ATOM 1520 O O . ALA A 1 206 ? -18.556 -0.211 12.978 1.00 98.00 206 ALA A O 1
ATOM 1521 N N . ILE A 1 207 ? -16.571 0.815 12.778 1.00 97.94 207 ILE A N 1
ATOM 1522 C CA . ILE A 1 207 ? -15.966 -0.248 11.953 1.00 97.94 207 ILE A CA 1
ATOM 1523 C C . ILE A 1 207 ? -15.056 -1.207 12.726 1.00 97.94 207 ILE A C 1
ATOM 1525 O O . ILE A 1 207 ? -14.793 -2.296 12.223 1.00 97.94 207 ILE A O 1
ATOM 1529 N N . GLN A 1 208 ? -14.602 -0.872 13.942 1.00 98.06 208 GLN A N 1
ATOM 1530 C CA . GLN A 1 208 ? -13.688 -1.745 14.702 1.00 98.06 208 GLN A CA 1
ATOM 1531 C C . GLN A 1 208 ? -14.210 -3.187 14.887 1.00 98.06 208 GLN A C 1
ATOM 1533 O O . GLN A 1 208 ? -13.420 -4.108 14.689 1.00 98.06 208 GLN A O 1
ATOM 1538 N N . PRO A 1 209 ? -15.512 -3.446 15.158 1.00 98.19 209 PRO A N 1
ATOM 1539 C CA . PRO A 1 209 ? -16.046 -4.812 15.262 1.00 98.19 209 PRO A CA 1
ATOM 1540 C C . PRO A 1 209 ? -15.952 -5.654 13.976 1.00 98.19 209 PRO A C 1
ATOM 1542 O O . PRO A 1 209 ? -16.162 -6.871 14.016 1.00 98.19 209 PRO A O 1
ATOM 1545 N N . HIS A 1 210 ? -15.672 -5.021 12.835 1.00 98.44 210 HIS A N 1
ATOM 1546 C CA . HIS A 1 210 ? -15.620 -5.635 11.508 1.00 98.44 210 HIS A CA 1
ATOM 1547 C C . HIS A 1 210 ? -14.182 -5.855 11.000 1.00 98.44 210 HIS A C 1
ATOM 1549 O O . HIS A 1 210 ? -13.968 -6.659 10.087 1.00 98.44 210 HIS A O 1
ATOM 1555 N N . LEU A 1 211 ? -13.190 -5.187 11.596 1.00 98.25 211 LEU A N 1
ATOM 1556 C CA . LEU A 1 211 ? -11.796 -5.229 11.156 1.00 98.25 211 LEU A CA 1
ATOM 1557 C C . LEU A 1 211 ? -10.955 -6.269 11.909 1.00 98.25 211 LEU A C 1
ATOM 1559 O O . LEU A 1 211 ? -11.162 -6.552 13.085 1.00 98.25 211 LEU A O 1
ATOM 1563 N N . LEU A 1 212 ? -9.956 -6.801 11.207 1.00 98.69 212 LEU A N 1
ATOM 1564 C CA . LEU A 1 212 ? -8.809 -7.519 11.771 1.00 98.69 212 LEU A CA 1
ATOM 1565 C C . LEU A 1 212 ? -7.568 -6.616 11.859 1.00 98.69 212 LEU A C 1
ATOM 1567 O O . LEU A 1 212 ? -6.684 -6.862 12.676 1.00 98.69 212 LEU A O 1
ATOM 1571 N N . GLY A 1 213 ? -7.495 -5.583 11.015 1.00 98.62 213 GLY A N 1
ATOM 1572 C CA . GLY A 1 213 ? -6.438 -4.576 11.021 1.00 98.62 213 GLY A CA 1
ATOM 1573 C C . GLY A 1 213 ? -6.535 -3.617 9.837 1.00 98.62 213 GLY A C 1
ATOM 1574 O O . GLY A 1 213 ? -7.348 -3.808 8.929 1.00 98.62 213 GLY A O 1
ATOM 1575 N N . GLY A 1 214 ? -5.697 -2.583 9.832 1.00 98.31 214 GLY A N 1
ATOM 1576 C CA . GLY A 1 214 ? -5.695 -1.573 8.776 1.00 98.31 214 GLY A CA 1
ATOM 1577 C C . GLY A 1 214 ? -4.432 -0.719 8.769 1.00 98.31 214 GLY A C 1
ATOM 1578 O O . GLY A 1 214 ? -3.754 -0.594 9.785 1.00 98.31 214 GLY A O 1
ATOM 1579 N N . LYS A 1 215 ? -4.116 -0.144 7.606 1.00 98.19 215 LYS A N 1
ATOM 1580 C CA . LYS A 1 215 ? -2.983 0.772 7.391 1.00 98.19 215 LYS A CA 1
ATOM 1581 C C . LYS A 1 215 ? -3.228 1.673 6.179 1.00 98.19 215 LYS A C 1
ATOM 1583 O O . LYS A 1 215 ? -4.047 1.333 5.329 1.00 98.19 215 LYS A O 1
ATOM 1588 N N . GLY A 1 216 ? -2.506 2.781 6.044 1.00 96.38 216 GLY A N 1
ATOM 1589 C CA . GLY A 1 216 ? -2.461 3.520 4.779 1.00 96.38 216 GLY A CA 1
ATOM 1590 C C . GLY A 1 216 ? -1.584 2.814 3.731 1.00 96.38 216 GLY A C 1
ATOM 1591 O O . GLY A 1 216 ? -0.843 1.873 4.040 1.00 96.38 216 GLY A O 1
ATOM 1592 N N . VAL A 1 217 ? -1.692 3.221 2.464 1.00 91.50 217 VAL A N 1
ATOM 1593 C CA . VAL A 1 217 ? -1.072 2.536 1.308 1.00 91.50 217 VAL A CA 1
ATOM 1594 C C . VAL A 1 217 ? -0.095 3.444 0.555 1.00 91.50 217 VAL A C 1
ATOM 1596 O O . VAL A 1 217 ? -0.267 4.661 0.488 1.00 91.50 217 VAL A O 1
ATOM 1599 N N . GLY A 1 218 ? 0.940 2.842 -0.041 1.00 89.12 218 GLY A N 1
ATOM 1600 C CA . GLY A 1 218 ? 1.919 3.540 -0.874 1.00 89.12 218 GLY A CA 1
ATOM 1601 C C . GLY A 1 218 ? 2.694 4.585 -0.074 1.00 89.12 218 GLY A C 1
ATOM 1602 O O . GLY A 1 218 ? 3.322 4.259 0.928 1.00 89.12 218 GLY A O 1
ATOM 1603 N N . SER A 1 219 ? 2.611 5.849 -0.491 1.00 89.31 219 SER A N 1
ATOM 1604 C CA . SER A 1 219 ? 3.251 6.979 0.196 1.00 89.31 219 SER A CA 1
ATOM 1605 C C . SER A 1 219 ? 2.618 7.352 1.544 1.00 89.31 219 SER A C 1
ATOM 1607 O O . SER A 1 219 ? 2.972 8.397 2.078 1.00 89.31 219 SER A O 1
ATOM 1609 N N . GLN A 1 220 ? 1.659 6.574 2.061 1.00 92.94 220 GLN A N 1
ATOM 1610 C CA . GLN A 1 220 ? 0.931 6.878 3.298 1.00 92.94 220 GLN A CA 1
ATOM 1611 C C . GLN A 1 220 ? 0.215 8.244 3.214 1.00 92.94 220 GLN A C 1
ATOM 1613 O O . GLN A 1 220 ? -0.148 8.687 2.116 1.00 92.94 220 GLN A O 1
ATOM 1618 N N . GLY A 1 221 ? -0.032 8.883 4.358 1.00 94.19 221 GLY A N 1
ATOM 1619 C CA . GLY A 1 221 ? -0.751 10.151 4.453 1.00 94.19 221 GLY A CA 1
ATOM 1620 C C . GLY A 1 221 ? -2.252 10.020 4.177 1.00 94.19 221 GLY A C 1
ATOM 1621 O O . GLY A 1 221 ? -2.793 8.917 4.074 1.00 94.19 221 GLY A O 1
ATOM 1622 N N . ASP A 1 222 ? -2.921 11.155 3.997 1.00 94.50 222 ASP A N 1
ATOM 1623 C CA . ASP A 1 222 ? -4.374 11.268 3.780 1.00 94.50 222 ASP A CA 1
ATOM 1624 C C . ASP A 1 222 ? -4.829 10.881 2.347 1.00 94.50 222 ASP A C 1
ATOM 1626 O O . ASP A 1 222 ? -5.734 11.466 1.760 1.00 94.50 222 ASP A O 1
ATOM 1630 N N . GLY A 1 223 ? -4.183 9.861 1.767 1.00 91.25 223 GLY A N 1
ATOM 1631 C CA . GLY A 1 223 ? -4.497 9.309 0.446 1.00 91.25 223 GLY A CA 1
ATOM 1632 C C . GLY A 1 223 ? -5.474 8.132 0.483 1.00 91.25 223 GLY A C 1
ATOM 1633 O O . GLY A 1 223 ? -6.626 8.253 0.080 1.00 91.25 223 GLY A O 1
ATOM 1634 N N . THR A 1 224 ? -5.011 6.954 0.907 1.00 93.69 224 THR A N 1
ATOM 1635 C CA . THR A 1 224 ? -5.797 5.711 0.797 1.00 93.69 224 THR A CA 1
ATOM 1636 C C . THR A 1 224 ? -5.513 4.783 1.967 1.00 93.69 224 THR A C 1
ATOM 1638 O O . THR A 1 224 ? -4.350 4.482 2.244 1.00 93.69 224 THR A O 1
ATOM 1641 N N . ALA A 1 225 ? -6.570 4.296 2.617 1.00 96.81 225 ALA A N 1
ATOM 1642 C CA . ALA A 1 225 ? -6.498 3.253 3.636 1.00 96.81 225 ALA A CA 1
ATOM 1643 C C . ALA A 1 225 ? -6.794 1.872 3.031 1.00 96.81 225 ALA A C 1
ATOM 1645 O O . ALA A 1 225 ? -7.692 1.732 2.204 1.00 96.81 225 ALA A O 1
ATOM 1646 N N . GLN A 1 226 ? -6.068 0.850 3.478 1.00 97.81 226 GLN A N 1
ATOM 1647 C CA . GLN A 1 226 ? -6.340 -0.565 3.238 1.00 97.81 226 GLN A CA 1
ATOM 1648 C C . GLN A 1 226 ? -6.751 -1.215 4.556 1.00 97.81 226 GLN A C 1
ATOM 1650 O O . GLN A 1 226 ? -5.992 -1.222 5.528 1.00 97.81 226 GLN A O 1
ATOM 1655 N N . LEU A 1 227 ? -7.951 -1.783 4.567 1.00 98.69 227 LEU A N 1
ATOM 1656 C CA . LEU A 1 227 ? -8.587 -2.383 5.731 1.00 98.69 227 LEU A CA 1
ATOM 1657 C C . LEU A 1 227 ? -8.801 -3.875 5.472 1.00 98.69 227 LEU A C 1
ATOM 1659 O O . LEU A 1 227 ? -9.366 -4.248 4.443 1.00 98.69 227 LEU A O 1
ATOM 1663 N N . LEU A 1 228 ? -8.363 -4.724 6.401 1.00 98.75 228 LEU A N 1
ATOM 1664 C CA . LEU A 1 228 ? -8.623 -6.160 6.379 1.00 98.75 228 LEU A CA 1
ATOM 1665 C C . LEU A 1 228 ? -9.845 -6.448 7.245 1.00 98.75 228 LEU A C 1
ATOM 1667 O O . LEU A 1 228 ? -9.818 -6.263 8.461 1.00 98.75 228 LEU A O 1
ATOM 1671 N N . CYS A 1 229 ? -10.919 -6.884 6.601 1.00 98.75 229 CYS A N 1
ATOM 1672 C CA . CYS A 1 229 ? -12.164 -7.265 7.247 1.00 98.75 229 CYS A CA 1
ATOM 1673 C C . CYS A 1 229 ? -12.105 -8.741 7.646 1.00 98.75 229 CYS A C 1
ATOM 1675 O O . CYS A 1 229 ? -11.440 -9.546 6.996 1.00 98.75 229 CYS A O 1
ATOM 1677 N N . ARG A 1 230 ? -12.829 -9.099 8.705 1.00 98.00 230 ARG A N 1
ATOM 1678 C CA . ARG A 1 230 ? -12.963 -10.490 9.168 1.00 98.00 230 ARG A CA 1
ATOM 1679 C C . ARG A 1 230 ? -13.488 -11.446 8.094 1.00 98.00 230 ARG A C 1
ATOM 1681 O O . ARG A 1 230 ? -13.019 -12.570 7.981 1.00 98.00 230 ARG A O 1
ATOM 1688 N N . ASP A 1 231 ? -14.516 -10.998 7.382 1.00 98.25 231 ASP A N 1
ATOM 1689 C CA . ASP A 1 231 ? -15.392 -11.796 6.531 1.00 98.25 231 ASP A CA 1
ATOM 1690 C C . ASP A 1 231 ? -16.091 -10.881 5.500 1.00 98.25 231 ASP A C 1
ATOM 1692 O O . ASP A 1 231 ? -15.959 -9.650 5.539 1.00 98.25 231 ASP A O 1
ATOM 1696 N N . ALA A 1 232 ? -16.831 -11.469 4.558 1.00 98.00 232 ALA A N 1
ATOM 1697 C CA . ALA A 1 232 ? -17.529 -10.726 3.509 1.00 98.00 232 ALA A CA 1
ATOM 1698 C C . ALA A 1 232 ? -18.674 -9.833 4.031 1.00 98.00 232 ALA A C 1
ATOM 1700 O O . ALA A 1 232 ? -19.055 -8.873 3.359 1.00 98.00 232 ALA A O 1
ATOM 1701 N N . ASP A 1 233 ? -19.247 -10.123 5.201 1.00 98.44 233 ASP A N 1
ATOM 1702 C CA . ASP A 1 233 ? -20.371 -9.372 5.775 1.00 98.44 233 ASP A CA 1
ATOM 1703 C C . ASP A 1 233 ? -19.854 -8.129 6.499 1.00 98.44 233 ASP A C 1
ATOM 1705 O O . ASP A 1 233 ? -20.325 -7.015 6.259 1.00 98.44 233 ASP A O 1
ATOM 1709 N N . ALA A 1 234 ? -18.786 -8.306 7.274 1.00 98.50 234 ALA A N 1
ATOM 1710 C CA . ALA A 1 234 ? -17.941 -7.252 7.805 1.00 98.50 234 ALA A CA 1
ATOM 1711 C C . ALA A 1 234 ? -17.434 -6.314 6.699 1.00 98.50 234 ALA A C 1
ATOM 1713 O O . ALA A 1 234 ? -17.521 -5.100 6.851 1.00 98.50 234 ALA A O 1
ATOM 1714 N N . GLN A 1 235 ? -16.992 -6.847 5.554 1.00 98.31 235 GLN A N 1
ATOM 1715 C CA . GLN A 1 235 ? -16.580 -6.038 4.401 1.00 98.31 235 GLN A CA 1
ATOM 1716 C C . GLN A 1 235 ? -17.702 -5.113 3.897 1.00 98.31 235 GLN A C 1
ATOM 1718 O O . GLN A 1 235 ? -17.459 -3.931 3.647 1.00 98.31 235 GLN A O 1
ATOM 1723 N N . ARG A 1 236 ? -18.941 -5.618 3.788 1.00 98.38 236 ARG A N 1
ATOM 1724 C CA . ARG A 1 236 ? -20.103 -4.807 3.378 1.00 98.38 236 ARG A CA 1
ATOM 1725 C C . ARG A 1 236 ? -20.479 -3.765 4.434 1.00 98.38 236 ARG A C 1
ATOM 1727 O O . ARG A 1 236 ? -20.777 -2.631 4.066 1.00 98.38 236 ARG A O 1
ATOM 1734 N N . ALA A 1 237 ? -20.412 -4.115 5.719 1.00 98.31 237 ALA A N 1
ATOM 1735 C CA . ALA A 1 237 ? -20.664 -3.187 6.822 1.00 98.31 237 ALA A CA 1
ATOM 1736 C C . ALA A 1 237 ? -19.647 -2.029 6.851 1.00 98.31 237 ALA A C 1
ATOM 1738 O O . ALA A 1 237 ? -20.045 -0.869 6.940 1.00 98.31 237 ALA A O 1
ATOM 1739 N N . VAL A 1 238 ? -18.351 -2.322 6.683 1.00 98.56 238 VAL A N 1
ATOM 1740 C CA . VAL A 1 238 ? -17.279 -1.310 6.605 1.00 98.56 238 VAL A CA 1
ATOM 1741 C C . VAL A 1 238 ? -17.516 -0.342 5.446 1.00 98.56 238 VAL A C 1
ATOM 1743 O O . VAL A 1 238 ? -17.462 0.867 5.650 1.00 98.56 238 VAL A O 1
ATOM 1746 N N . VAL A 1 239 ? -17.822 -0.850 4.246 1.00 98.38 239 VAL A N 1
ATO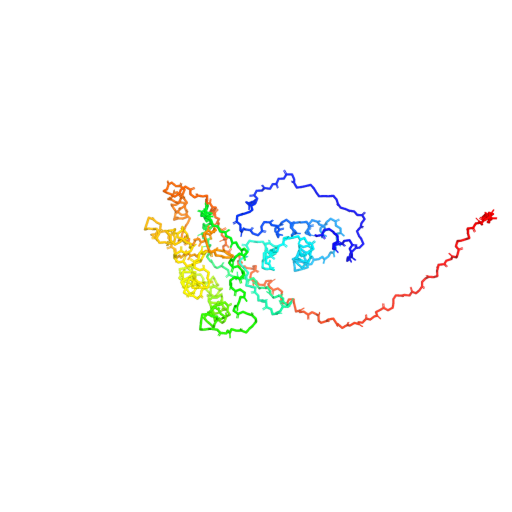M 1747 C CA . VAL A 1 239 ? -18.137 0.000 3.083 1.00 98.38 239 VAL A CA 1
ATOM 1748 C C . VAL A 1 239 ? -19.353 0.886 3.354 1.00 98.38 239 VAL A C 1
ATOM 1750 O O . VAL A 1 239 ? -19.292 2.087 3.099 1.00 98.38 239 VAL A O 1
ATOM 1753 N N . ALA A 1 240 ? -20.436 0.325 3.902 1.00 98.00 240 ALA A N 1
ATOM 1754 C CA . ALA A 1 240 ? -21.645 1.085 4.208 1.00 98.00 240 ALA A CA 1
ATOM 1755 C C . ALA A 1 240 ? -21.357 2.241 5.179 1.00 98.00 240 ALA A C 1
ATOM 1757 O O . ALA A 1 240 ? -21.688 3.383 4.869 1.00 98.00 240 ALA A O 1
ATOM 1758 N N . VAL A 1 241 ? -20.673 1.969 6.295 1.00 98.19 241 VAL A N 1
ATOM 1759 C CA . VAL A 1 241 ? -20.302 2.982 7.296 1.00 98.19 241 VAL A CA 1
ATOM 1760 C C . VAL A 1 241 ? -19.400 4.066 6.696 1.00 98.19 241 VAL A C 1
ATOM 1762 O O . VAL A 1 241 ? -19.689 5.251 6.839 1.00 98.19 241 VAL A O 1
ATOM 1765 N N . LEU A 1 242 ? -18.335 3.696 5.977 1.00 97.69 242 LEU A N 1
ATOM 1766 C CA . LEU A 1 242 ? -17.390 4.671 5.414 1.00 97.69 242 LEU A CA 1
ATOM 1767 C C . LEU A 1 242 ? -18.019 5.557 4.329 1.00 97.69 242 LEU A C 1
ATOM 1769 O O . LEU A 1 242 ? -17.722 6.751 4.259 1.00 97.69 242 LEU A O 1
ATOM 1773 N N . THR A 1 243 ? -18.910 5.012 3.502 1.00 96.31 243 THR A N 1
ATOM 1774 C CA . THR A 1 243 ? -19.618 5.804 2.489 1.00 96.31 243 THR A CA 1
ATOM 1775 C C . THR A 1 243 ? -20.740 6.654 3.097 1.00 96.31 243 THR A C 1
ATOM 1777 O O . THR A 1 243 ? -20.926 7.784 2.653 1.00 96.31 243 THR A O 1
ATOM 1780 N N . GLN A 1 244 ? -21.456 6.177 4.123 1.00 95.31 244 GLN A N 1
ATOM 1781 C CA . GLN A 1 244 ? -22.580 6.908 4.732 1.00 95.31 244 GLN A CA 1
ATOM 1782 C C . GLN A 1 244 ? -22.144 7.966 5.757 1.00 95.31 244 GLN A C 1
ATOM 1784 O O . GLN A 1 244 ? -22.633 9.092 5.703 1.00 95.31 244 GLN A O 1
ATOM 1789 N N . GLU A 1 245 ? -21.229 7.642 6.676 1.00 93.12 245 GLU A N 1
ATOM 1790 C CA . GLU A 1 245 ? -20.803 8.563 7.744 1.00 93.12 245 GLU A CA 1
ATOM 1791 C C . GLU A 1 245 ? -19.689 9.522 7.307 1.00 93.12 245 GLU A C 1
ATOM 1793 O O . GLU A 1 245 ? -19.601 10.642 7.814 1.00 93.12 245 GLU A O 1
ATOM 1798 N N . LEU A 1 246 ? -18.810 9.081 6.399 1.00 92.38 246 LEU A N 1
ATOM 1799 C CA . LEU A 1 246 ? -17.613 9.830 5.997 1.00 92.38 246 LEU A CA 1
ATOM 1800 C C . LEU A 1 246 ? -17.611 10.267 4.522 1.00 92.38 246 LEU A C 1
ATOM 1802 O O . LEU A 1 246 ? -16.717 11.010 4.122 1.00 92.38 246 LEU A O 1
ATOM 1806 N N . GLY A 1 247 ? -18.580 9.833 3.706 1.00 94.19 247 GLY A N 1
ATOM 1807 C CA . GLY A 1 247 ? -18.651 10.183 2.280 1.00 94.19 247 GLY A CA 1
ATOM 1808 C C . GLY A 1 247 ? -17.508 9.613 1.427 1.00 94.19 247 GLY A C 1
ATOM 1809 O O . GLY A 1 247 ? -17.234 10.130 0.339 1.00 94.19 247 GLY A O 1
ATOM 1810 N N . LEU A 1 248 ? -16.811 8.582 1.918 1.00 94.25 248 LEU A N 1
ATOM 1811 C CA . LEU A 1 248 ? -15.620 8.034 1.268 1.00 94.25 248 LEU A CA 1
ATOM 1812 C C . LEU A 1 248 ? -15.975 7.059 0.142 1.00 94.25 248 LEU A C 1
ATOM 1814 O O . LEU A 1 248 ? -16.909 6.257 0.242 1.00 94.25 248 LEU A O 1
ATOM 1818 N N . GLU A 1 249 ? -15.172 7.096 -0.920 1.00 91.50 249 GLU A N 1
ATOM 1819 C CA . GLU A 1 249 ? -15.237 6.118 -2.004 1.00 91.50 249 GLU A CA 1
ATOM 1820 C C . GLU A 1 249 ? -14.476 4.855 -1.589 1.00 91.50 249 GLU A C 1
ATOM 1822 O O . GLU A 1 249 ? -13.281 4.906 -1.293 1.00 91.50 249 GLU A O 1
ATOM 1827 N N . CYS A 1 250 ? -15.172 3.718 -1.570 1.00 94.25 250 CYS A N 1
ATOM 1828 C CA . CYS A 1 250 ? -14.620 2.446 -1.115 1.00 94.25 250 CYS A CA 1
ATOM 1829 C C . CYS A 1 250 ? -14.661 1.385 -2.220 1.00 94.25 250 CYS A C 1
ATOM 1831 O O . CYS A 1 250 ? -15.670 1.213 -2.902 1.00 94.25 250 CYS A O 1
ATOM 1833 N N . ILE A 1 251 ? -13.577 0.624 -2.348 1.00 93.62 251 ILE A N 1
ATOM 1834 C CA . ILE A 1 251 ? -13.446 -0.523 -3.247 1.00 93.62 251 ILE A CA 1
ATOM 1835 C C . ILE A 1 251 ? -13.290 -1.770 -2.380 1.00 93.62 251 ILE A C 1
ATOM 1837 O O . ILE A 1 251 ? -12.237 -2.000 -1.782 1.00 93.62 251 ILE A O 1
ATOM 1841 N N . ALA A 1 252 ? -14.344 -2.580 -2.316 1.00 95.56 252 ALA A N 1
ATOM 1842 C CA . ALA A 1 252 ? -14.290 -3.912 -1.728 1.00 95.56 252 ALA A CA 1
ATOM 1843 C C . ALA A 1 252 ? -13.780 -4.926 -2.758 1.00 95.56 252 ALA A C 1
ATOM 1845 O O . ALA A 1 252 ? -14.275 -4.988 -3.883 1.00 95.56 252 ALA A O 1
ATOM 1846 N N . PHE A 1 253 ? -12.815 -5.754 -2.367 1.00 93.56 253 PHE A N 1
ATOM 1847 C CA . PHE A 1 253 ? -12.354 -6.888 -3.162 1.00 93.56 253 PHE A CA 1
ATOM 1848 C C . PHE A 1 253 ? -11.941 -8.044 -2.252 1.00 93.56 253 PHE A C 1
ATOM 1850 O O . PHE A 1 253 ? -11.575 -7.850 -1.095 1.00 93.56 253 PHE A O 1
ATOM 1857 N N . THR A 1 254 ? -12.021 -9.268 -2.765 1.00 95.25 254 THR A N 1
ATOM 1858 C CA . THR A 1 254 ? -11.542 -10.455 -2.050 1.00 95.25 254 THR A CA 1
ATOM 1859 C C . THR A 1 254 ? -10.387 -11.068 -2.825 1.00 95.25 254 THR A C 1
ATOM 1861 O O . THR A 1 254 ? -10.510 -11.315 -4.029 1.00 95.25 254 THR A O 1
ATOM 1864 N N . VAL A 1 255 ? -9.270 -11.308 -2.140 1.00 93.88 255 VAL A N 1
ATOM 1865 C CA . VAL A 1 255 ? -8.190 -12.160 -2.649 1.00 93.88 255 VAL A CA 1
ATOM 1866 C C . VAL A 1 255 ? -8.565 -13.601 -2.298 1.00 93.88 255 VAL A C 1
ATOM 1868 O O . VAL A 1 255 ? -8.697 -13.894 -1.108 1.00 93.88 255 VAL A O 1
ATOM 1871 N N . PRO A 1 256 ? -8.810 -14.488 -3.278 1.00 93.19 256 PRO A N 1
ATOM 1872 C CA . PRO A 1 256 ? -9.149 -15.877 -2.993 1.00 93.19 256 PRO A CA 1
ATOM 1873 C C . PRO A 1 256 ? -7.937 -16.615 -2.418 1.00 93.19 256 PRO A C 1
ATOM 1875 O O . PRO A 1 256 ? -6.797 -16.283 -2.743 1.00 93.19 256 PRO A O 1
ATOM 1878 N N . ALA A 1 257 ? -8.187 -17.645 -1.609 1.00 92.56 257 ALA A N 1
ATOM 1879 C CA . ALA A 1 257 ? -7.146 -18.589 -1.221 1.00 92.56 257 ALA A CA 1
ATOM 1880 C C . ALA A 1 257 ? -6.491 -19.212 -2.471 1.00 92.56 257 ALA A C 1
ATOM 1882 O O . ALA A 1 257 ? -7.172 -19.502 -3.458 1.00 92.56 257 ALA A O 1
ATOM 1883 N N . THR A 1 258 ? -5.174 -19.420 -2.434 1.00 87.12 258 THR A N 1
ATOM 1884 C CA . THR A 1 258 ? -4.438 -20.100 -3.510 1.00 87.12 258 THR A CA 1
ATOM 1885 C C . THR A 1 258 ? -4.888 -21.552 -3.592 1.00 87.12 258 THR A C 1
ATOM 1887 O O . THR A 1 258 ? -4.878 -22.248 -2.573 1.00 87.12 258 THR A O 1
ATOM 1890 N N . ALA A 1 259 ? -5.239 -22.030 -4.787 1.00 65.88 259 ALA A N 1
ATOM 1891 C CA . ALA A 1 259 ? -5.621 -23.425 -4.970 1.00 65.88 259 ALA A CA 1
ATOM 1892 C C . ALA A 1 259 ? -4.462 -24.363 -4.587 1.00 65.88 259 ALA A C 1
ATOM 1894 O O . ALA A 1 259 ? -3.286 -24.038 -4.784 1.00 65.88 259 ALA A O 1
ATOM 1895 N N . ALA A 1 260 ? -4.792 -25.545 -4.057 1.00 48.50 260 ALA A N 1
ATOM 1896 C CA . ALA A 1 260 ? -3.819 -26.571 -3.684 1.00 48.50 260 ALA A CA 1
ATOM 1897 C C . ALA A 1 260 ? -3.130 -27.161 -4.936 1.00 48.50 260 ALA A C 1
ATOM 1899 O O . ALA A 1 260 ? -3.516 -28.208 -5.445 1.00 48.50 260 ALA A O 1
ATOM 1900 N N . GLY A 1 261 ? -2.127 -26.440 -5.439 1.00 43.25 261 GLY A N 1
ATOM 1901 C CA . GLY A 1 261 ? -1.360 -26.748 -6.648 1.00 43.25 261 GLY A CA 1
ATOM 1902 C C . GLY A 1 261 ? -0.542 -25.550 -7.147 1.00 43.25 261 GLY A C 1
ATOM 1903 O O . GLY A 1 261 ? 0.628 -25.704 -7.482 1.00 43.25 261 GLY A O 1
ATOM 1904 N N . GLU A 1 262 ? -1.098 -24.335 -7.096 1.00 45.66 262 GLU A N 1
ATOM 1905 C CA . GLU A 1 262 ? -0.461 -23.133 -7.674 1.00 45.66 262 GLU A CA 1
ATOM 1906 C C . GLU A 1 262 ? 0.753 -22.635 -6.871 1.00 45.66 262 GLU A C 1
ATOM 1908 O O . GLU A 1 262 ? 1.683 -22.057 -7.430 1.00 45.66 262 GLU A O 1
ATOM 1913 N N . ALA A 1 263 ? 0.803 -22.918 -5.565 1.00 42.81 263 ALA A N 1
ATOM 1914 C CA . ALA A 1 263 ? 1.947 -22.583 -4.713 1.00 42.81 263 ALA A CA 1
ATOM 1915 C C . ALA A 1 263 ? 3.223 -23.406 -5.021 1.00 42.81 263 ALA A C 1
ATOM 1917 O O . ALA A 1 263 ? 4.279 -23.120 -4.458 1.00 42.81 263 ALA A O 1
ATOM 1918 N N . GLY A 1 264 ? 3.137 -24.432 -5.881 1.00 36.19 264 GLY A N 1
ATOM 1919 C CA . GLY A 1 264 ? 4.252 -25.320 -6.232 1.00 36.19 264 GLY A CA 1
ATOM 1920 C C . GLY A 1 264 ? 5.093 -24.873 -7.434 1.00 36.19 264 GLY A C 1
ATOM 1921 O O . GLY A 1 264 ? 6.264 -25.237 -7.513 1.00 36.19 264 GLY A O 1
ATOM 1922 N N . GLU A 1 265 ? 4.547 -24.058 -8.343 1.00 35.97 265 GLU A N 1
ATOM 1923 C CA . GLU A 1 265 ? 5.243 -23.598 -9.562 1.00 35.97 265 GLU A CA 1
ATOM 1924 C C . GLU A 1 265 ? 5.802 -22.173 -9.449 1.00 35.97 265 GLU A C 1
ATOM 1926 O O . GLU A 1 265 ? 5.979 -21.452 -10.433 1.00 35.97 265 GLU A O 1
ATOM 1931 N N . GLY A 1 266 ? 6.218 -21.800 -8.237 1.00 38.06 266 GLY A N 1
ATOM 1932 C CA . GLY A 1 266 ? 7.240 -20.776 -8.051 1.00 38.06 266 GLY A CA 1
ATOM 1933 C C . GLY A 1 266 ? 8.576 -21.254 -8.624 1.00 38.06 266 GLY A C 1
ATOM 1934 O O . GLY A 1 266 ? 9.467 -21.652 -7.871 1.00 38.06 266 GLY A O 1
ATOM 1935 N N . ARG A 1 267 ? 8.735 -21.223 -9.957 1.00 38.28 267 ARG A N 1
ATOM 1936 C CA . ARG A 1 267 ? 10.039 -21.429 -10.597 1.00 38.28 267 ARG A CA 1
ATOM 1937 C C . ARG A 1 267 ? 11.037 -20.477 -9.944 1.00 38.28 267 ARG A C 1
ATOM 1939 O O . ARG A 1 267 ? 10.930 -19.258 -10.081 1.00 38.28 267 ARG A O 1
ATOM 1946 N N . ARG A 1 268 ? 12.058 -21.038 -9.294 1.00 38.06 268 ARG A N 1
ATOM 1947 C CA . ARG A 1 268 ? 13.273 -20.305 -8.925 1.00 38.06 268 ARG A CA 1
ATOM 1948 C C . ARG A 1 268 ? 14.045 -19.970 -10.199 1.00 38.06 268 ARG A C 1
ATOM 1950 O O . ARG A 1 268 ? 15.048 -20.605 -10.509 1.00 38.06 268 ARG A O 1
ATOM 1957 N N . GLU A 1 269 ? 13.554 -18.990 -10.953 1.00 40.78 269 GLU A N 1
ATOM 1958 C CA . GLU A 1 269 ? 14.246 -18.441 -12.117 1.00 40.78 269 GLU A CA 1
ATOM 1959 C C . GLU A 1 269 ? 15.420 -17.606 -11.615 1.00 40.78 269 GLU A C 1
ATOM 1961 O O . GLU A 1 269 ? 15.309 -16.400 -11.361 1.00 40.78 269 GLU A O 1
ATOM 1966 N N . SER A 1 270 ? 16.528 -18.312 -11.390 1.00 34.25 270 SER A N 1
ATOM 1967 C CA . SER A 1 270 ? 17.818 -17.762 -11.012 1.00 34.25 270 SER A CA 1
ATOM 1968 C C . SER A 1 270 ? 18.317 -16.802 -12.086 1.00 34.25 270 SER A C 1
ATOM 1970 O O . SER A 1 270 ? 18.153 -17.018 -13.287 1.00 34.25 270 SER A O 1
ATOM 1972 N N . SER A 1 271 ? 18.948 -15.718 -11.646 1.00 35.12 271 SER A N 1
ATOM 1973 C CA . SER A 1 271 ? 19.579 -14.759 -12.539 1.00 35.12 271 SER A CA 1
ATOM 1974 C C . SER A 1 271 ? 20.733 -15.421 -13.296 1.00 35.12 271 SER A C 1
ATOM 1976 O O . SER A 1 271 ? 21.812 -15.663 -12.748 1.00 35.12 271 SER A O 1
ATOM 1978 N N . HIS A 1 272 ? 20.534 -15.678 -14.591 1.00 28.89 272 HIS A N 1
ATOM 1979 C CA . HIS A 1 272 ? 21.658 -15.935 -15.480 1.00 28.89 272 HIS A CA 1
ATOM 1980 C C . HIS A 1 272 ? 22.521 -14.673 -15.537 1.00 28.89 272 HIS A C 1
ATOM 1982 O O . HIS A 1 272 ? 22.118 -13.651 -16.088 1.00 28.89 272 HIS A O 1
ATOM 1988 N N . ARG A 1 273 ? 23.720 -14.749 -14.949 1.00 31.58 273 ARG A N 1
ATOM 1989 C CA . ARG A 1 273 ? 24.762 -13.733 -15.128 1.00 31.58 273 ARG A CA 1
ATOM 1990 C C . ARG A 1 273 ? 25.038 -13.554 -16.619 1.00 31.58 273 ARG A C 1
ATOM 1992 O O . ARG A 1 273 ? 25.219 -14.547 -17.327 1.00 31.58 273 ARG A O 1
ATOM 1999 N N . GLU A 1 274 ? 25.161 -12.307 -17.063 1.00 35.03 274 GLU A N 1
ATOM 2000 C CA . GLU A 1 274 ? 25.654 -11.977 -18.399 1.00 35.03 274 GLU A CA 1
ATOM 2001 C C . GLU A 1 274 ? 27.116 -12.427 -18.560 1.00 35.03 274 GLU A C 1
ATOM 2003 O O . GLU A 1 274 ? 28.066 -11.695 -18.288 1.00 35.03 274 GLU A O 1
ATOM 2008 N N . ALA A 1 275 ? 27.310 -13.659 -19.024 1.00 31.17 275 ALA A N 1
ATOM 2009 C CA . ALA A 1 275 ? 28.572 -14.106 -19.590 1.00 31.17 275 ALA A CA 1
ATOM 2010 C C . ALA A 1 275 ? 28.530 -13.838 -21.100 1.00 31.17 275 ALA A C 1
ATOM 2012 O O . ALA A 1 275 ? 27.862 -14.554 -21.846 1.00 31.17 275 ALA A O 1
ATOM 2013 N N . GLY A 1 276 ? 29.227 -12.788 -21.546 1.00 34.62 276 GLY A N 1
ATOM 2014 C CA . GLY A 1 276 ? 29.243 -12.316 -22.936 1.00 34.62 276 GLY A CA 1
ATOM 2015 C C . GLY A 1 276 ? 29.857 -13.301 -23.941 1.00 34.62 276 GLY A C 1
ATOM 2016 O O . GLY A 1 276 ? 30.959 -13.090 -24.445 1.00 34.62 276 GLY A O 1
ATOM 2017 N N . GLY A 1 277 ? 29.131 -14.366 -24.278 1.00 27.17 277 GLY A N 1
ATOM 2018 C CA . GLY A 1 277 ? 29.501 -15.349 -25.293 1.00 27.17 277 GLY A CA 1
ATOM 2019 C C . GLY A 1 277 ? 29.095 -14.908 -26.698 1.00 27.17 277 GLY A C 1
ATOM 2020 O O . GLY A 1 277 ? 28.022 -15.273 -27.177 1.00 27.17 277 GLY A O 1
ATOM 2021 N N . ARG A 1 278 ? 29.964 -14.166 -27.400 1.00 34.00 278 ARG A N 1
ATOM 2022 C CA . ARG A 1 278 ? 29.768 -13.813 -28.821 1.00 34.00 278 ARG A CA 1
ATOM 2023 C C . ARG A 1 278 ? 29.711 -15.070 -29.708 1.00 34.00 278 ARG A C 1
ATOM 2025 O O . ARG A 1 278 ? 30.740 -15.517 -30.214 1.00 34.00 278 ARG A O 1
ATOM 2032 N N . ARG A 1 279 ? 28.515 -15.598 -29.990 1.00 31.77 279 ARG A N 1
ATOM 2033 C CA . ARG A 1 279 ? 28.320 -16.519 -31.122 1.00 31.77 279 ARG A CA 1
ATOM 2034 C C . ARG A 1 279 ? 28.391 -15.725 -32.426 1.00 31.77 279 ARG A C 1
ATOM 2036 O O . ARG A 1 279 ? 27.487 -14.961 -32.746 1.00 31.77 279 ARG A O 1
ATOM 2043 N N . ARG A 1 280 ? 29.472 -15.918 -33.188 1.00 30.88 280 ARG A N 1
ATOM 2044 C CA . ARG A 1 280 ? 29.548 -15.481 -34.589 1.00 30.88 280 ARG A CA 1
ATOM 2045 C C . ARG A 1 280 ? 28.478 -16.233 -35.387 1.00 30.88 280 ARG A C 1
ATOM 2047 O O . ARG A 1 280 ? 28.594 -17.446 -35.539 1.00 30.88 280 ARG A O 1
ATOM 2054 N N . LEU A 1 281 ? 27.480 -15.530 -35.921 1.00 33.22 281 LEU A N 1
ATOM 2055 C CA . LEU A 1 281 ? 26.749 -16.028 -37.088 1.00 33.22 281 LEU A CA 1
ATOM 2056 C C . LEU A 1 281 ? 27.574 -15.737 -38.347 1.00 33.22 281 LEU A C 1
ATOM 2058 O O . LEU A 1 281 ? 28.264 -14.719 -38.424 1.00 33.22 281 LEU A O 1
ATOM 2062 N N . ALA A 1 282 ? 27.536 -16.666 -39.300 1.00 31.08 282 ALA A N 1
ATOM 2063 C CA . ALA A 1 282 ? 28.359 -16.615 -40.500 1.00 31.08 282 ALA A CA 1
ATOM 2064 C C . ALA A 1 282 ? 27.999 -15.428 -41.408 1.00 31.08 282 ALA A C 1
ATOM 2066 O O . ALA A 1 282 ? 26.829 -15.086 -41.588 1.00 31.08 282 ALA A O 1
ATOM 2067 N N . SER A 1 283 ? 29.025 -14.839 -42.016 1.00 30.38 283 SER A N 1
ATOM 2068 C CA . SER A 1 283 ? 28.905 -13.822 -43.056 1.00 30.38 283 SER A CA 1
ATOM 2069 C C . SER A 1 283 ? 28.190 -14.372 -44.293 1.00 30.38 283 SER A C 1
ATOM 2071 O O . SER A 1 283 ? 28.572 -15.416 -44.821 1.00 30.38 283 SER A O 1
ATOM 2073 N N . ARG A 1 284 ? 27.201 -13.629 -44.794 1.00 34.16 284 ARG A N 1
ATOM 2074 C CA . ARG A 1 284 ? 26.753 -13.700 -46.190 1.00 34.16 284 ARG A CA 1
ATOM 2075 C C . ARG A 1 284 ? 27.096 -12.372 -46.854 1.00 34.16 284 ARG A C 1
ATOM 2077 O O . ARG A 1 284 ? 26.766 -11.324 -46.300 1.00 34.16 284 ARG A O 1
ATOM 2084 N N . ASP A 1 285 ? 27.767 -12.434 -47.999 1.00 34.34 285 ASP A N 1
ATOM 2085 C CA . ASP A 1 285 ? 28.211 -11.255 -48.741 1.00 34.34 285 ASP A CA 1
ATOM 2086 C C . ASP A 1 285 ? 27.039 -10.386 -49.227 1.00 34.34 285 ASP A C 1
ATOM 2088 O O . ASP A 1 285 ? 26.049 -10.919 -49.742 1.00 34.34 285 ASP A O 1
ATOM 2092 N N . PRO A 1 286 ? 27.152 -9.049 -49.145 1.00 37.44 286 PRO A N 1
ATOM 2093 C 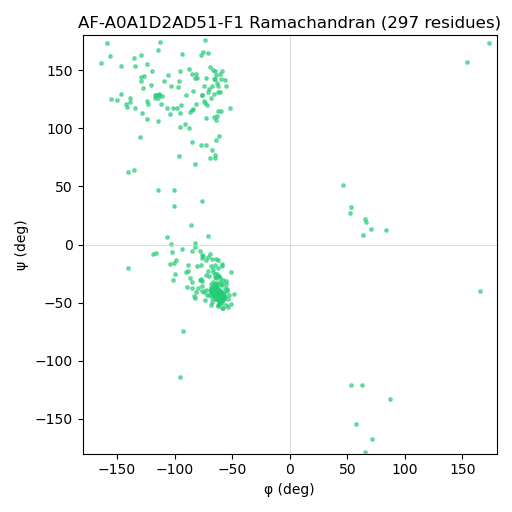CA . PRO A 1 286 ? 26.303 -8.139 -49.892 1.00 37.44 286 PRO A CA 1
ATOM 2094 C C . PRO A 1 286 ? 26.900 -7.886 -51.284 1.00 37.44 286 PRO A C 1
ATOM 2096 O O . PRO A 1 286 ? 27.947 -7.257 -51.431 1.00 37.44 286 PRO A O 1
ATOM 2099 N N . THR A 1 287 ? 26.202 -8.331 -52.329 1.00 35.41 287 THR A N 1
ATOM 2100 C CA . THR A 1 287 ? 26.505 -7.937 -53.712 1.00 35.41 287 THR A CA 1
ATOM 2101 C C . THR A 1 287 ? 26.329 -6.420 -53.897 1.00 35.41 287 THR A C 1
ATOM 2103 O O . THR A 1 287 ? 25.338 -5.853 -53.422 1.00 35.41 287 THR A O 1
ATOM 2106 N N . PRO A 1 288 ? 27.249 -5.722 -54.591 1.00 34.28 288 PRO A N 1
ATOM 2107 C CA . PRO A 1 288 ? 27.153 -4.277 -54.761 1.00 34.28 288 PRO A CA 1
ATOM 2108 C C . PRO A 1 288 ? 26.059 -3.910 -55.774 1.00 34.28 288 PRO A C 1
ATOM 2110 O O . PRO A 1 288 ? 26.110 -4.314 -56.935 1.00 34.28 288 PRO A O 1
ATOM 2113 N N . LYS A 1 289 ? 25.089 -3.087 -55.357 1.00 35.28 289 LYS A N 1
ATOM 2114 C CA . LYS A 1 289 ? 24.169 -2.411 -56.284 1.00 35.28 289 LYS A CA 1
ATOM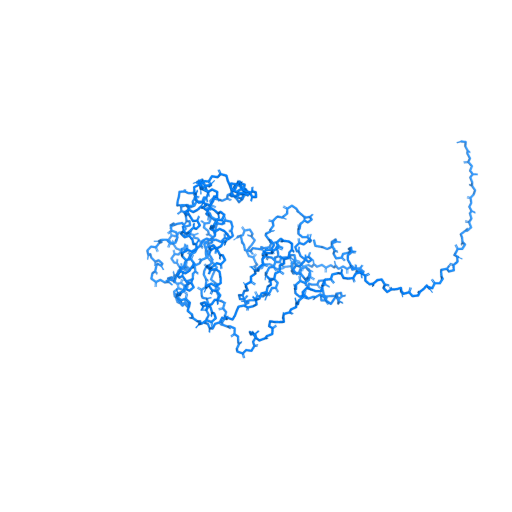 2115 C C . LYS A 1 289 ? 24.813 -1.131 -56.808 1.00 35.28 289 LYS A C 1
ATOM 2117 O O . LYS A 1 289 ? 25.069 -0.201 -56.047 1.00 35.28 289 LYS A O 1
ATOM 2122 N N . THR A 1 290 ? 25.041 -1.086 -58.113 1.00 30.44 290 THR A N 1
ATOM 2123 C CA . THR A 1 290 ? 25.478 0.106 -58.842 1.00 30.44 290 THR A CA 1
ATOM 2124 C C . THR A 1 290 ? 24.356 1.145 -58.917 1.00 30.44 290 THR A C 1
ATOM 2126 O O . THR A 1 290 ? 23.224 0.824 -59.273 1.00 30.44 290 THR A O 1
ATOM 2129 N N . TYR A 1 291 ? 24.680 2.408 -58.631 1.00 36.28 291 TYR A N 1
ATOM 2130 C CA . TYR A 1 291 ? 23.837 3.563 -58.954 1.00 36.28 291 TYR A CA 1
ATOM 2131 C C . TYR A 1 291 ? 24.548 4.420 -60.014 1.00 36.28 291 TYR A C 1
ATOM 2133 O O . TYR A 1 291 ? 25.722 4.747 -59.821 1.00 36.28 291 TYR A O 1
ATOM 2141 N N . PRO A 1 292 ? 23.889 4.792 -61.126 1.00 37.62 292 PRO A N 1
ATOM 2142 C CA . PRO A 1 292 ? 24.473 5.685 -62.119 1.00 37.62 292 PRO A CA 1
ATOM 2143 C C . PRO A 1 292 ? 24.437 7.136 -61.619 1.00 37.62 292 PRO A C 1
ATOM 2145 O O . PRO A 1 292 ? 23.391 7.638 -61.208 1.00 37.62 292 PRO A O 1
ATOM 2148 N N . GLY A 1 293 ? 25.582 7.817 -61.660 1.00 32.38 293 GLY A N 1
ATOM 2149 C CA . GLY A 1 293 ? 25.692 9.214 -61.241 1.00 32.38 293 GLY A CA 1
ATOM 2150 C C . GLY A 1 293 ? 25.152 10.216 -62.269 1.00 32.38 293 GLY A C 1
ATOM 2151 O O . GLY A 1 293 ? 25.034 9.921 -63.460 1.00 32.38 293 GLY A O 1
ATOM 2152 N N . ARG A 1 294 ? 24.901 11.446 -61.808 1.00 33.69 294 ARG A N 1
ATOM 2153 C CA . ARG A 1 294 ? 24.833 12.658 -62.641 1.00 33.69 294 ARG A CA 1
ATOM 2154 C C . ARG A 1 294 ? 25.625 13.800 -61.978 1.00 33.69 294 ARG A C 1
ATOM 2156 O O . ARG A 1 294 ? 25.856 13.729 -60.772 1.00 33.69 294 ARG A O 1
ATOM 2163 N N . PRO A 1 295 ? 26.136 14.765 -62.764 1.00 41.59 295 PRO A N 1
ATOM 2164 C CA . PRO A 1 295 ? 27.370 15.474 -62.422 1.00 41.59 295 PRO A CA 1
ATOM 2165 C C . PRO A 1 295 ? 27.165 16.789 -61.661 1.00 41.59 295 PRO A C 1
ATOM 2167 O O . PRO A 1 295 ? 26.087 17.377 -61.675 1.00 41.59 295 PRO A O 1
ATOM 2170 N N . CYS A 1 296 ? 28.255 17.270 -61.058 1.00 35.72 296 CYS A N 1
ATOM 2171 C CA . CYS A 1 296 ? 28.357 18.603 -60.473 1.00 35.72 296 CYS A CA 1
ATOM 2172 C C . CYS A 1 296 ? 28.251 19.722 -61.520 1.00 35.72 296 CYS A C 1
ATOM 2174 O O . CYS A 1 296 ? 28.794 19.610 -62.620 1.00 35.72 296 CYS A O 1
ATOM 2176 N N . SER A 1 297 ? 27.707 20.860 -61.095 1.00 36.72 297 SER A N 1
ATOM 2177 C CA . SER A 1 297 ? 27.999 22.180 -61.659 1.00 36.72 297 SER A CA 1
ATOM 2178 C C . SER A 1 297 ? 28.032 23.206 -60.524 1.00 36.72 297 SER A C 1
ATOM 2180 O O . SER A 1 297 ? 27.043 23.348 -59.808 1.00 36.72 297 SER A O 1
ATOM 2182 N N . ALA A 1 298 ? 29.174 23.878 -60.363 1.00 36.91 298 ALA A N 1
ATOM 2183 C CA . ALA A 1 298 ? 29.349 25.062 -59.513 1.00 36.91 298 ALA A CA 1
ATOM 2184 C C . ALA A 1 298 ? 28.684 26.302 -60.184 1.00 36.91 298 ALA A C 1
ATOM 2186 O O . ALA A 1 298 ? 28.162 26.147 -61.298 1.00 36.91 298 ALA A O 1
ATOM 2187 N N . PRO A 1 299 ? 28.639 27.502 -59.566 1.00 47.72 299 PRO A N 1
ATOM 2188 C CA . PRO A 1 299 ? 29.794 28.206 -58.979 1.00 47.72 299 PRO A CA 1
ATOM 2189 C C . PRO A 1 299 ? 29.925 28.100 -57.454 1.00 47.72 299 PRO A C 1
ATOM 2191 O O . PRO A 1 299 ? 28.878 28.051 -56.775 1.00 47.72 299 PRO A O 1
#

Foldseek 3Di:
DVVLCVVPDVDPDDDDDPPDDPDDPPLQLLVQLLVLLVVLVVCCVVVVVVDDLVRSLVSSVVVCVVDPDDDDSCSNCVSVPQFDWDWDDDPPDIDIATQFAAAKWWKKKWFLVDDADLVLLCVLLCCLPDPGDDPLSVLSCCLVPPVVVVLSVQLSVCRNVVVLLSNQVSQAVNAVSCLVRSCVSRVCFGHCNNAVSQVCLQPVPQLPVFFSHKHADDSGGSRMIMTTGPDPVSSVSSCCCCCPVPVIDMDIDMRGGDPPPPSPPRPPPDDDPPPPDDDDDDDDDDDDDDDDDDDDDDD

pLDDT: mean 83.25, std 20.48, range [27.17, 98.81]

Mean predicted aligned error: 10.34 Å

Solvent-accessible surface area (backbone atoms only — not comparable to full-atom values): 17348 Å² total; per-residue (Å²): 59,72,70,54,49,62,72,78,40,97,70,94,78,86,88,84,86,84,90,75,79,90,70,65,72,90,66,79,66,39,49,67,36,46,50,31,27,49,54,36,49,50,50,32,66,76,65,68,64,80,63,50,67,68,48,27,31,46,49,15,50,61,20,38,66,79,46,94,58,80,77,58,84,72,34,31,55,59,63,70,60,78,66,57,66,48,74,50,75,59,86,94,47,74,50,78,44,73,43,45,26,66,51,63,47,28,35,37,40,33,39,55,86,49,78,63,63,64,68,58,46,51,58,39,61,49,65,29,52,97,63,55,84,45,76,57,23,48,38,32,53,42,44,73,39,69,49,42,51,54,49,50,55,50,36,46,54,19,32,54,70,45,36,58,59,55,31,12,48,48,36,35,48,56,35,56,49,44,34,68,26,45,8,82,59,31,49,84,39,21,28,70,80,14,11,50,59,44,49,46,60,76,62,34,73,91,42,54,91,28,47,40,26,37,30,60,45,88,85,37,31,13,42,27,38,42,35,35,24,76,38,74,64,32,39,52,50,43,46,50,48,41,38,70,79,66,68,33,56,62,48,78,50,70,38,72,41,56,58,100,62,66,73,71,70,65,72,83,78,70,84,78,73,91,72,89,74,84,76,83,76,82,90,76,87,81,80,86,82,88,77,88,85,82,84,90,79,81,135

Nearest PDB structures (foldseek):
  2hfu-assembly1_A  TM=7.481E-01  e=7.233E-10  Leishmania major
  2x7i-assembly1_A  TM=7.634E-01  e=4.362E-06  Staphylococcus aureus subsp. aureus MRSA252
  2oi2-assembly1_A-2  TM=6.225E-01  e=9.255E-06  Streptococcus pneumoniae
  4du8-assembly2_B  TM=6.140E-01  e=2.105E-03  Staphylococcus epidermidis
  3qt7-assembly1_A  TM=6.805E-01  e=6.866E-03  Staphylococcus epidermidis

InterPro domains:
  IPR006204 GHMP kinase N-terminal domain [PF00288] (9-80)
  IPR014721 Small ribosomal subunit protein uS5 domain 2-type fold, subgroup [G3DSA:3.30.230.10] (2-108)
  IPR020568 Ribosomal protein uS5 domain 2-type superfamily [SSF54211] (21-118)
  IPR036554 GHMP kinase, C-terminal domain superfamily [SSF55060] (138-255)